Protein AF-A0A3S1ZHW1-F1 (afdb_monomer_lite)

Sequence (187 aa):
AALSPPERARLVRQLRVFWDVHRFRIAPQVASVLDRRHAAGTFDTIAARLVASNDEDGSLAVSFQRRGQTRIETASFDAVINTTGPAHGQALQLNPALSSLAEAGLIRTDQYGLGIETSLDSRAVGRDGRIITTLFVAGPLARGTFGELMGLPEVARHAQTVATEIARLLDTPATISANAARGSVTS

Secondary structure (DSSP, 8-state):
--S-HHHHHHHHHHHHHHHHHHHSPPPHHHHHHHHHHHHTTS-----EEEEEEEEETTEEEEEEEETT--SEEEEEES-----S---GGGHHHH-HHHHHHHHTTS--B-TTSSSB-B-TTSEEE-TTS-EEEEEE--SGGGHHHHS---SHHHHHHHHHHHHHHHHHHHHS---------------

Radius of gyration: 24.28 Å; chains: 1; bounding box: 83×44×64 Å

pLDDT: mean 88.91, std 13.81, range [38.47, 98.06]

Structure (mmCIF, N/CA/C/O backbone):
data_AF-A0A3S1ZHW1-F1
#
_entry.id   AF-A0A3S1ZHW1-F1
#
loop_
_atom_site.group_PDB
_atom_site.id
_atom_site.type_symbol
_atom_site.label_atom_id
_atom_site.label_alt_id
_atom_site.label_comp_id
_atom_site.label_asym_id
_atom_site.label_entity_id
_atom_site.label_seq_id
_atom_site.pdbx_PDB_ins_code
_atom_site.Cartn_x
_atom_site.Cartn_y
_atom_site.Cartn_z
_atom_site.occupancy
_atom_site.B_iso_or_equiv
_atom_site.auth_seq_id
_atom_site.auth_comp_id
_atom_site.auth_asym_id
_atom_site.auth_atom_id
_atom_site.pdbx_PDB_model_num
ATOM 1 N N . ALA A 1 1 ? 10.660 19.999 -12.706 1.00 60.06 1 ALA A N 1
ATOM 2 C CA . ALA A 1 1 ? 9.530 19.527 -11.875 1.00 60.06 1 ALA A CA 1
ATOM 3 C C . ALA A 1 1 ? 9.421 20.409 -10.632 1.00 60.06 1 ALA A C 1
ATOM 5 O O . ALA A 1 1 ? 10.461 20.791 -10.119 1.00 60.06 1 ALA A O 1
ATOM 6 N N . ALA A 1 2 ? 8.209 20.754 -10.183 1.00 80.38 2 ALA A N 1
ATOM 7 C CA . ALA A 1 2 ? 7.962 21.889 -9.279 1.00 80.38 2 ALA A CA 1
ATOM 8 C C . ALA A 1 2 ? 8.406 21.722 -7.805 1.00 80.38 2 ALA A C 1
ATOM 10 O O . ALA A 1 2 ? 8.443 22.713 -7.092 1.00 80.38 2 ALA A O 1
ATOM 11 N N . LEU A 1 3 ? 8.749 20.510 -7.348 1.00 83.75 3 LEU A N 1
ATOM 12 C CA . LEU A 1 3 ? 9.220 20.242 -5.978 1.00 83.75 3 LEU A CA 1
ATOM 13 C C . LEU A 1 3 ? 10.464 19.346 -5.986 1.00 83.75 3 LEU A C 1
ATOM 15 O O . LEU A 1 3 ? 10.530 18.384 -6.771 1.00 83.75 3 LEU A O 1
ATOM 19 N N . SER A 1 4 ? 11.403 19.628 -5.081 1.00 88.88 4 SER A N 1
ATOM 20 C CA . SER A 1 4 ? 12.583 18.794 -4.821 1.00 88.88 4 SER A CA 1
ATOM 21 C C . SER A 1 4 ? 12.200 17.460 -4.147 1.00 88.88 4 SER A C 1
ATOM 23 O O . SER A 1 4 ? 11.122 17.357 -3.550 1.00 88.88 4 SER A O 1
ATOM 25 N N . PRO A 1 5 ? 13.040 16.406 -4.212 1.00 86.81 5 PRO A N 1
ATOM 26 C CA . PRO A 1 5 ? 12.716 15.115 -3.596 1.00 86.81 5 PRO A CA 1
ATOM 27 C C . PRO A 1 5 ? 12.355 15.182 -2.095 1.00 86.81 5 PRO A C 1
ATOM 29 O O . PRO A 1 5 ? 11.351 14.569 -1.718 1.00 86.81 5 PRO A O 1
ATOM 32 N N . PRO A 1 6 ? 13.055 15.962 -1.241 1.00 88.94 6 PRO A N 1
ATOM 33 C CA . PRO A 1 6 ? 12.678 16.116 0.168 1.00 88.94 6 PRO A CA 1
ATOM 34 C C . PRO A 1 6 ? 11.300 16.761 0.367 1.00 88.94 6 PRO A C 1
ATOM 36 O O . PRO A 1 6 ? 10.530 16.345 1.237 1.00 88.94 6 PRO A O 1
ATOM 39 N N . GLU A 1 7 ? 10.955 17.755 -0.453 1.00 90.31 7 GLU A N 1
ATOM 40 C CA . GLU A 1 7 ? 9.650 18.424 -0.397 1.00 90.31 7 GLU A CA 1
ATOM 41 C C . GLU A 1 7 ? 8.525 17.494 -0.848 1.00 90.31 7 GLU A C 1
ATOM 43 O O . GLU A 1 7 ? 7.466 17.462 -0.222 1.00 90.31 7 GLU A O 1
ATOM 48 N N . ARG A 1 8 ? 8.769 16.663 -1.870 1.00 88.88 8 ARG A N 1
ATOM 49 C CA . ARG A 1 8 ? 7.828 15.610 -2.280 1.00 88.88 8 ARG A CA 1
ATOM 50 C C . ARG A 1 8 ? 7.608 14.590 -1.171 1.00 88.88 8 ARG A C 1
ATOM 52 O O . ARG A 1 8 ? 6.463 14.265 -0.875 1.00 88.88 8 ARG A O 1
ATOM 59 N N . ALA A 1 9 ? 8.673 14.137 -0.510 1.00 88.31 9 ALA A N 1
ATOM 60 C CA . ALA A 1 9 ? 8.558 13.205 0.610 1.00 88.31 9 ALA A CA 1
ATOM 61 C C . ALA A 1 9 ? 7.757 13.811 1.774 1.00 88.31 9 ALA A C 1
ATOM 63 O O . ALA A 1 9 ? 6.929 13.136 2.390 1.00 88.31 9 ALA A O 1
ATOM 64 N N . ARG A 1 10 ? 7.959 15.105 2.059 1.00 89.00 10 ARG A N 1
ATOM 65 C CA . ARG A 1 10 ? 7.154 15.843 3.041 1.00 89.00 10 ARG A CA 1
ATOM 66 C C . ARG A 1 10 ? 5.686 15.914 2.621 1.00 89.00 10 ARG A C 1
ATOM 68 O O . ARG A 1 10 ? 4.826 15.638 3.453 1.00 89.00 10 ARG A O 1
ATOM 75 N N . LEU A 1 11 ? 5.410 16.231 1.357 1.00 88.94 11 LEU A N 1
ATOM 76 C CA . LEU A 1 11 ? 4.055 16.283 0.812 1.00 88.94 11 LEU A CA 1
ATOM 77 C C . LEU A 1 11 ? 3.355 14.928 0.936 1.00 88.94 11 LEU A C 1
ATOM 79 O O . LEU A 1 11 ? 2.261 14.870 1.490 1.00 88.94 11 LEU A O 1
ATOM 83 N N . VAL A 1 12 ? 3.993 13.836 0.505 1.00 88.69 12 VAL A N 1
ATOM 84 C CA . VAL A 1 12 ? 3.434 12.478 0.623 1.00 88.69 12 VAL A CA 1
ATOM 85 C C . VAL A 1 12 ? 3.154 12.138 2.084 1.00 88.69 12 VAL A C 1
ATOM 87 O O . VAL A 1 12 ? 2.062 11.686 2.411 1.00 88.69 12 VAL A O 1
ATOM 90 N N . ARG A 1 13 ? 4.095 12.403 2.994 1.00 86.62 13 ARG A N 1
ATOM 91 C CA . ARG A 1 13 ? 3.919 12.090 4.418 1.00 86.62 13 ARG A CA 1
ATOM 92 C C . ARG A 1 13 ? 2.791 12.893 5.076 1.00 86.62 13 ARG A C 1
ATOM 94 O O . ARG A 1 13 ? 2.123 12.369 5.960 1.00 86.62 13 ARG A O 1
ATOM 101 N N . GLN A 1 14 ? 2.609 14.157 4.691 1.00 87.88 14 GLN A N 1
ATOM 102 C CA . GLN A 1 14 ? 1.690 15.078 5.373 1.00 87.88 14 GLN A CA 1
ATOM 103 C C . GLN A 1 14 ? 0.306 15.149 4.722 1.00 87.88 14 GLN A C 1
ATOM 105 O O . GLN A 1 14 ? -0.694 15.205 5.431 1.00 87.88 14 GLN A O 1
ATOM 110 N N . LEU A 1 15 ? 0.234 15.155 3.389 1.00 88.50 15 LEU A N 1
ATOM 111 C CA . LEU A 1 15 ? -0.998 15.446 2.651 1.00 88.50 15 LEU A CA 1
ATOM 112 C C . LEU A 1 15 ? -1.686 14.210 2.075 1.00 88.50 15 LEU A C 1
ATOM 114 O O . LEU A 1 15 ? -2.876 14.279 1.769 1.00 88.50 15 LEU A O 1
ATOM 118 N N . ARG A 1 16 ? -0.990 13.070 1.970 1.00 85.38 16 ARG A N 1
ATOM 119 C CA . ARG A 1 16 ? -1.572 11.845 1.403 1.00 85.38 16 ARG A CA 1
ATOM 120 C C . ARG A 1 16 ? -2.846 11.418 2.122 1.00 85.38 16 ARG A C 1
ATOM 122 O O . ARG A 1 16 ? -3.803 11.057 1.457 1.00 85.38 16 ARG A O 1
ATOM 129 N N . VAL A 1 17 ? -2.884 11.483 3.454 1.00 83.75 17 VAL A N 1
ATOM 130 C CA . VAL A 1 17 ? -4.081 11.075 4.209 1.00 83.75 17 VAL A CA 1
ATOM 131 C C . VAL A 1 17 ? -5.299 11.920 3.835 1.00 83.75 17 VAL A C 1
ATOM 133 O O . VAL A 1 17 ? -6.394 11.390 3.682 1.00 83.75 17 VAL A O 1
ATOM 136 N N . PHE A 1 18 ? -5.109 13.223 3.614 1.00 87.25 18 PHE A N 1
ATOM 137 C CA . PHE A 1 18 ? -6.186 14.105 3.186 1.00 87.25 18 PHE A CA 1
ATOM 138 C C . PHE A 1 18 ? -6.600 13.796 1.748 1.00 87.25 18 PHE A C 1
ATOM 140 O O . PHE A 1 18 ? -7.794 13.712 1.477 1.00 87.25 18 PHE A O 1
ATOM 147 N N . TRP A 1 19 ? -5.643 13.568 0.846 1.00 85.94 19 TRP A N 1
ATOM 148 C CA . TRP A 1 19 ? -5.934 13.143 -0.525 1.00 85.94 19 TRP A CA 1
ATOM 149 C C . TRP A 1 19 ? -6.739 11.838 -0.568 1.00 85.94 19 TRP A C 1
ATOM 151 O O . TRP A 1 19 ? -7.808 11.806 -1.176 1.00 85.94 19 TRP A O 1
ATOM 161 N N . ASP A 1 20 ? -6.273 10.800 0.131 1.00 84.94 20 ASP A N 1
ATOM 162 C CA . ASP A 1 20 ? -6.907 9.479 0.170 1.00 84.94 20 ASP A CA 1
ATOM 163 C C . ASP A 1 20 ? -8.354 9.593 0.708 1.00 84.94 20 ASP A C 1
ATOM 165 O O . ASP A 1 20 ? -9.275 9.033 0.116 1.00 84.94 20 ASP A O 1
ATOM 169 N N . VAL A 1 21 ? -8.600 10.409 1.745 1.00 85.12 21 VAL A N 1
ATOM 170 C CA . VAL A 1 21 ? -9.961 10.672 2.266 1.00 85.12 21 VAL A CA 1
ATOM 171 C C . VAL A 1 21 ? -10.879 11.318 1.222 1.00 85.12 21 VAL A C 1
ATOM 173 O O . VAL A 1 21 ? -12.045 10.940 1.112 1.00 85.12 21 VAL A O 1
ATOM 176 N N . HIS A 1 22 ? -10.384 12.285 0.446 1.00 85.44 22 HIS A N 1
ATOM 177 C CA . HIS A 1 22 ? -11.195 12.944 -0.584 1.00 85.44 22 HIS A CA 1
ATOM 178 C C . HIS A 1 22 ? -11.434 12.040 -1.801 1.00 85.44 22 HIS A C 1
ATOM 180 O O . HIS A 1 22 ? -12.510 12.092 -2.398 1.00 85.44 22 HIS A O 1
ATOM 186 N N . ARG A 1 23 ? -10.450 11.205 -2.155 1.00 84.94 23 ARG A N 1
ATOM 187 C CA . ARG A 1 23 ? -10.493 10.282 -3.299 1.00 84.94 23 ARG A CA 1
ATOM 188 C C . ARG A 1 23 ? -11.410 9.084 -3.043 1.00 84.94 23 ARG A C 1
ATOM 190 O O . ARG A 1 23 ? -12.140 8.691 -3.950 1.00 84.94 23 ARG A O 1
ATOM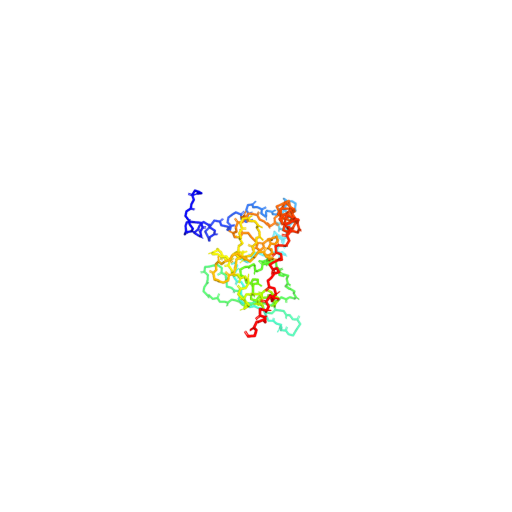 197 N N . PHE A 1 24 ? -11.378 8.516 -1.835 1.00 84.75 24 PHE A N 1
ATOM 198 C CA . PHE A 1 24 ? -12.049 7.257 -1.478 1.00 84.75 24 PHE A CA 1
ATOM 199 C C . PHE A 1 24 ? -13.260 7.471 -0.564 1.00 84.75 24 PHE A C 1
ATOM 201 O O . PHE A 1 24 ? -13.422 6.814 0.465 1.00 84.75 24 PHE A O 1
ATOM 208 N N . ARG A 1 25 ? -14.133 8.408 -0.939 1.00 87.62 25 ARG A N 1
ATOM 209 C CA . ARG A 1 25 ? -15.362 8.681 -0.189 1.00 87.62 25 ARG A CA 1
ATOM 210 C C . ARG A 1 25 ? -16.380 7.559 -0.364 1.00 87.62 25 ARG A C 1
ATOM 212 O O . ARG A 1 25 ? -16.631 7.103 -1.478 1.00 87.62 25 ARG A O 1
ATOM 219 N N . ILE A 1 26 ? -17.025 7.178 0.737 1.00 90.94 26 ILE A N 1
ATOM 220 C CA . ILE A 1 26 ? -18.189 6.293 0.689 1.00 90.94 26 ILE A CA 1
ATOM 221 C C . ILE A 1 26 ? -19.356 6.984 -0.024 1.00 90.94 26 ILE A C 1
ATOM 223 O O . ILE A 1 26 ? -19.515 8.206 0.044 1.00 90.94 26 ILE A O 1
ATOM 227 N N . ALA A 1 27 ? -20.186 6.193 -0.701 1.00 92.56 27 ALA A N 1
ATOM 228 C CA . ALA A 1 27 ? -21.373 6.708 -1.366 1.00 92.56 27 ALA A CA 1
ATOM 229 C C . ALA A 1 27 ? -22.407 7.220 -0.337 1.00 92.56 27 ALA A C 1
ATOM 231 O O . ALA A 1 27 ? -22.528 6.619 0.738 1.00 92.56 27 ALA A O 1
ATOM 232 N N . PRO A 1 28 ? -23.189 8.276 -0.644 1.00 94.56 28 PRO A N 1
ATOM 233 C CA . PRO A 1 28 ? -24.136 8.872 0.305 1.00 94.56 28 PRO A CA 1
ATOM 234 C C . PRO A 1 28 ? -25.112 7.867 0.924 1.00 94.56 28 PRO A C 1
ATOM 236 O O . PRO A 1 28 ? -25.341 7.890 2.129 1.00 94.56 28 PRO A O 1
ATOM 239 N N . GLN A 1 29 ? -25.621 6.921 0.131 1.00 96.31 29 GLN A N 1
ATOM 240 C CA . GLN A 1 29 ? -26.532 5.886 0.617 1.00 96.31 29 GLN A CA 1
ATOM 241 C C . GLN A 1 29 ? -25.894 4.963 1.667 1.00 96.31 29 GLN A C 1
ATOM 243 O O . GLN A 1 29 ? -26.586 4.513 2.578 1.00 96.31 29 GLN A O 1
ATOM 248 N N . VAL A 1 30 ? -24.583 4.708 1.573 1.00 95.50 30 VAL A N 1
ATOM 249 C CA . VAL A 1 30 ? -23.839 3.911 2.561 1.00 95.50 30 VAL A CA 1
ATOM 250 C C . VAL A 1 30 ? -23.641 4.721 3.838 1.00 95.50 30 VAL A C 1
ATOM 252 O O . VAL A 1 30 ? -23.882 4.200 4.925 1.00 95.50 30 VAL A O 1
ATOM 255 N N . ALA A 1 31 ? -23.285 6.004 3.715 1.00 95.19 31 ALA A N 1
ATOM 256 C CA . ALA A 1 31 ? -23.163 6.905 4.861 1.00 95.19 31 ALA A CA 1
ATOM 257 C C . ALA A 1 31 ? -24.468 6.952 5.673 1.00 95.19 31 ALA A C 1
ATOM 259 O O . ALA A 1 31 ? -24.457 6.699 6.874 1.00 95.19 31 ALA A O 1
ATOM 260 N N . SER A 1 32 ? -25.614 7.113 5.000 1.00 96.75 32 SER A N 1
ATOM 261 C CA . SER A 1 32 ? -26.920 7.130 5.667 1.00 96.75 32 SER A CA 1
ATOM 262 C C . SER A 1 32 ? -27.267 5.824 6.394 1.00 96.75 32 SER A C 1
ATOM 264 O O . SER A 1 32 ? -28.031 5.849 7.358 1.00 96.75 32 SER A O 1
ATOM 266 N N . VAL A 1 33 ? -26.760 4.669 5.944 1.00 97.31 33 VAL A N 1
ATOM 267 C CA . VAL A 1 33 ? -26.932 3.395 6.666 1.00 97.31 33 VAL A CA 1
ATOM 268 C C . VAL A 1 33 ? -26.136 3.412 7.970 1.00 97.31 33 VAL A C 1
ATOM 270 O O . VAL A 1 33 ? -26.685 3.042 9.008 1.00 97.31 33 VAL A O 1
ATOM 273 N N . LEU A 1 34 ? -24.878 3.862 7.931 1.00 96.19 34 LEU A N 1
ATOM 274 C CA . LEU A 1 34 ? -24.021 3.954 9.117 1.00 96.19 34 LEU A CA 1
ATOM 275 C C . LEU A 1 34 ? -24.604 4.924 10.151 1.00 96.19 34 LEU A C 1
ATOM 277 O O . LEU A 1 34 ? -24.703 4.559 11.322 1.00 96.19 34 LEU A O 1
ATOM 281 N N . ASP A 1 35 ? -25.096 6.085 9.712 1.00 96.56 35 ASP A N 1
ATOM 282 C CA . ASP A 1 35 ? -25.730 7.078 10.588 1.00 96.56 35 ASP A CA 1
ATOM 283 C C . ASP A 1 35 ? -26.939 6.489 11.334 1.00 96.56 35 ASP A C 1
ATOM 285 O O . ASP A 1 35 ? -27.068 6.643 12.551 1.00 96.56 35 ASP A O 1
ATOM 289 N N . ARG A 1 36 ? -27.806 5.740 10.633 1.00 97.75 36 ARG A N 1
ATOM 290 C CA . ARG A 1 36 ? -28.953 5.060 11.263 1.00 97.75 36 ARG A CA 1
ATOM 291 C C . ARG A 1 36 ? -28.518 4.003 12.276 1.00 97.75 36 ARG A C 1
ATOM 293 O O . ARG A 1 36 ? -29.139 3.881 13.329 1.00 97.75 36 ARG A O 1
ATOM 300 N N . ARG A 1 37 ? -27.475 3.225 11.971 1.00 97.81 37 ARG A N 1
ATOM 301 C CA . ARG A 1 37 ? -26.965 2.178 12.875 1.00 97.81 37 ARG A CA 1
ATOM 302 C C . ARG A 1 37 ? -26.312 2.772 14.120 1.00 97.81 37 ARG A C 1
ATOM 304 O O . ARG A 1 37 ? -26.504 2.217 15.202 1.00 97.81 37 ARG A O 1
ATOM 311 N N . HIS A 1 38 ? -25.626 3.904 13.970 1.00 97.31 38 HIS A N 1
ATOM 312 C CA . HIS A 1 38 ? -25.072 4.676 15.079 1.00 97.31 38 HIS A CA 1
ATOM 313 C C . HIS A 1 38 ? -26.185 5.227 15.980 1.00 97.31 38 HIS A C 1
ATOM 315 O O . HIS A 1 38 ? -26.163 5.006 17.187 1.00 97.31 38 HIS A O 1
ATOM 321 N N . ALA A 1 39 ? -27.216 5.855 15.401 1.00 97.19 39 ALA A N 1
ATOM 322 C CA . ALA A 1 39 ? -28.374 6.348 16.155 1.00 97.19 39 ALA A CA 1
ATOM 323 C C . ALA A 1 39 ? -29.131 5.228 16.898 1.00 97.19 39 ALA A C 1
ATOM 325 O O . ALA A 1 39 ? -29.661 5.455 17.981 1.00 97.19 39 ALA A O 1
ATOM 326 N N . ALA A 1 40 ? -29.152 4.014 16.339 1.00 97.88 40 ALA A N 1
ATOM 327 C CA . ALA A 1 40 ? -29.741 2.834 16.969 1.00 97.88 40 ALA A CA 1
ATOM 328 C C . ALA A 1 40 ? -28.831 2.149 18.014 1.00 97.88 40 ALA A C 1
ATOM 330 O O . ALA A 1 40 ? -29.231 1.130 18.571 1.00 97.88 40 ALA A O 1
ATOM 331 N N . GLY A 1 41 ? -27.609 2.642 18.255 1.00 97.38 41 GLY A N 1
ATOM 332 C CA . GLY A 1 41 ? -26.662 2.045 19.211 1.00 97.38 41 GLY A CA 1
ATOM 333 C C . GLY A 1 41 ? -26.063 0.706 18.764 1.00 97.38 41 GLY A C 1
ATOM 334 O O . GLY A 1 41 ? -25.582 -0.068 19.582 1.00 97.38 41 GLY A O 1
ATOM 335 N N . THR A 1 42 ? -26.104 0.411 17.463 1.00 97.25 42 THR A N 1
ATOM 336 C CA . THR A 1 42 ? -25.668 -0.878 16.883 1.00 97.25 42 THR A CA 1
ATOM 337 C C . THR A 1 42 ? -24.410 -0.764 16.017 1.00 97.25 42 THR A C 1
ATOM 339 O O . THR A 1 42 ? -24.038 -1.713 15.324 1.00 97.25 42 THR A O 1
ATOM 342 N N . PHE A 1 43 ? -23.786 0.415 16.009 1.00 96.25 43 PHE A N 1
ATOM 343 C CA . PHE A 1 43 ? -22.525 0.712 15.341 1.00 96.25 43 PHE A CA 1
ATOM 344 C C . PHE A 1 43 ? -21.794 1.804 16.123 1.00 96.25 43 PHE A C 1
ATOM 346 O O . PHE A 1 43 ? -22.399 2.821 16.457 1.00 96.25 43 PHE A O 1
ATOM 353 N N . ASP A 1 44 ? -20.503 1.601 16.370 1.00 94.38 44 ASP A N 1
ATOM 354 C CA . ASP A 1 44 ? -19.621 2.572 17.015 1.00 94.38 44 ASP A CA 1
ATOM 355 C C . ASP A 1 44 ? -18.343 2.745 16.179 1.00 94.38 44 ASP A C 1
ATOM 357 O O . ASP A 1 44 ? -17.908 1.828 15.477 1.00 94.38 44 ASP A O 1
ATOM 361 N N . THR A 1 45 ? -17.748 3.936 16.233 1.00 93.56 45 THR A N 1
ATOM 362 C CA . THR A 1 45 ? -16.507 4.273 15.530 1.00 93.56 45 THR A CA 1
ATOM 363 C C . THR A 1 45 ? -15.395 4.560 16.528 1.00 93.56 45 THR A C 1
ATOM 365 O O . THR A 1 45 ? -15.391 5.570 17.230 1.00 93.56 45 THR A O 1
ATOM 368 N N . ILE A 1 46 ? -14.371 3.709 16.519 1.00 93.50 46 ILE A N 1
ATOM 369 C CA . ILE A 1 46 ? -13.201 3.857 17.382 1.00 93.50 46 ILE A CA 1
ATOM 370 C C . ILE A 1 46 ? -12.034 4.422 16.571 1.00 93.50 46 ILE A C 1
ATOM 372 O O . ILE A 1 46 ? -11.421 3.740 15.752 1.00 93.50 46 ILE A O 1
ATOM 376 N N . ALA A 1 47 ? -11.680 5.683 16.826 1.00 94.69 47 ALA A N 1
ATOM 377 C CA . ALA A 1 47 ? -10.465 6.277 16.278 1.00 94.69 47 ALA A CA 1
ATOM 378 C C . ALA A 1 47 ? -9.229 5.762 17.039 1.00 94.69 47 ALA A C 1
ATOM 380 O O . ALA A 1 47 ? -8.831 6.335 18.058 1.00 94.69 47 ALA A O 1
ATOM 381 N N . ALA A 1 48 ? -8.611 4.694 16.537 1.00 94.88 48 ALA A N 1
ATOM 382 C CA . ALA A 1 48 ? -7.460 4.055 17.170 1.00 94.88 48 ALA A CA 1
ATOM 383 C C . ALA A 1 48 ? -6.422 3.535 16.166 1.00 94.88 48 ALA A C 1
ATOM 385 O O . ALA A 1 48 ? -6.689 3.378 14.975 1.00 94.88 48 ALA A O 1
ATOM 386 N N . ARG A 1 49 ? -5.220 3.262 16.675 1.00 93.75 49 ARG A N 1
ATOM 387 C CA . ARG A 1 49 ? -4.183 2.478 16.003 1.00 93.75 49 ARG A CA 1
ATOM 388 C C . ARG A 1 49 ? -4.291 1.027 16.466 1.00 93.75 49 ARG A C 1
ATOM 390 O O . ARG A 1 49 ? -4.213 0.775 17.665 1.00 93.75 49 ARG A O 1
ATOM 397 N N . LEU A 1 50 ? -4.403 0.091 15.526 1.00 93.38 50 LEU A N 1
ATOM 398 C CA . LEU A 1 50 ? -4.308 -1.339 15.819 1.00 93.38 50 LEU A CA 1
ATOM 399 C C . LEU A 1 50 ? -2.875 -1.695 16.251 1.00 93.38 50 LEU A C 1
ATOM 401 O O . LEU A 1 50 ? -1.909 -1.243 15.629 1.00 93.38 50 LEU A O 1
ATOM 405 N N . VAL A 1 51 ? -2.747 -2.482 17.319 1.00 94.75 51 VAL A N 1
ATOM 406 C CA . VAL A 1 51 ? -1.464 -2.941 17.873 1.00 94.75 51 VAL A CA 1
ATOM 407 C C . VAL A 1 51 ? -1.266 -4.430 17.612 1.00 94.75 51 VAL A C 1
ATOM 409 O O . VAL A 1 51 ? -0.218 -4.812 17.101 1.00 94.75 51 VAL A O 1
ATOM 412 N N . ALA A 1 52 ? -2.262 -5.253 17.943 1.00 93.50 52 ALA A N 1
ATOM 413 C CA . ALA A 1 52 ? -2.204 -6.701 17.780 1.00 93.50 52 ALA A CA 1
ATOM 414 C C . ALA A 1 52 ? -3.612 -7.300 17.678 1.00 93.50 52 ALA A C 1
ATOM 416 O O . ALA A 1 52 ? -4.589 -6.687 18.114 1.00 93.50 52 ALA A O 1
ATOM 417 N N . SER A 1 53 ? -3.691 -8.508 17.130 1.00 93.19 53 SER A N 1
ATOM 418 C CA . SER A 1 53 ? -4.869 -9.370 17.183 1.00 93.19 53 SER A CA 1
ATOM 419 C C . SER A 1 53 ? -4.413 -10.792 17.480 1.00 93.19 53 SER A C 1
ATOM 421 O O . SER A 1 53 ? -3.544 -11.293 16.764 1.00 93.19 53 SER A O 1
ATOM 423 N N . ASN A 1 54 ? -4.992 -11.420 18.496 1.00 93.88 54 ASN A N 1
ATOM 424 C CA . ASN A 1 54 ? -4.699 -12.797 18.879 1.00 93.88 54 ASN A CA 1
ATOM 425 C C . ASN A 1 54 ? -5.987 -13.621 18.866 1.00 93.88 54 ASN A C 1
ATOM 427 O O . ASN A 1 54 ? -7.062 -13.097 19.161 1.00 93.88 54 ASN A O 1
ATOM 431 N N . ASP A 1 55 ? -5.855 -14.895 18.517 1.00 93.56 55 ASP A N 1
ATOM 432 C CA . ASP A 1 55 ? -6.922 -15.876 18.684 1.00 93.56 55 ASP A CA 1
ATOM 433 C C . ASP A 1 55 ? -7.034 -16.242 20.170 1.00 93.56 55 ASP A C 1
ATOM 435 O O . ASP A 1 55 ? -6.021 -16.516 20.821 1.00 93.56 55 ASP A O 1
ATOM 439 N N . GLU A 1 56 ? -8.250 -16.197 20.703 1.00 91.81 56 GLU A N 1
ATOM 440 C CA . GLU A 1 56 ? -8.585 -16.593 22.068 1.00 91.81 56 GLU A CA 1
ATOM 441 C C . GLU A 1 56 ? -9.841 -17.463 22.027 1.00 91.81 56 GLU A C 1
ATOM 443 O O . GLU A 1 56 ? -10.946 -16.930 21.936 1.00 91.81 56 GLU A O 1
ATOM 448 N N . ASP A 1 57 ? -9.651 -18.787 22.085 1.00 85.94 57 ASP A N 1
ATOM 449 C CA . ASP A 1 57 ? -10.664 -19.850 22.190 1.00 85.94 57 ASP A CA 1
ATOM 450 C C . ASP A 1 57 ? -12.109 -19.412 21.875 1.00 85.94 57 ASP A C 1
ATOM 452 O O . ASP A 1 57 ? -12.958 -19.263 22.757 1.00 85.94 57 ASP A O 1
ATOM 456 N N . GLY A 1 58 ? -12.396 -19.223 20.582 1.00 87.38 58 GLY A N 1
ATOM 457 C CA . GLY A 1 58 ? -13.734 -18.880 20.084 1.00 87.38 58 GLY A CA 1
ATOM 458 C C . GLY A 1 58 ? -14.012 -17.381 19.925 1.00 87.38 58 GLY A C 1
ATOM 459 O O . GLY A 1 58 ? -15.132 -17.014 19.578 1.00 87.38 58 GLY A O 1
ATOM 460 N N . SER A 1 59 ? -13.014 -16.523 20.135 1.00 94.31 59 SER A N 1
ATOM 461 C CA . SER A 1 59 ? -13.075 -15.077 19.911 1.00 94.31 59 SER A CA 1
ATOM 462 C C . SER A 1 59 ? -11.718 -14.509 19.472 1.00 94.31 59 SER A C 1
ATOM 464 O O . SER A 1 59 ? -10.695 -15.188 19.484 1.00 94.31 59 SER A O 1
ATOM 466 N N . LEU A 1 60 ? -11.698 -13.240 19.069 1.00 96.12 60 LEU A N 1
ATOM 467 C CA . LEU A 1 60 ? -10.487 -12.514 18.694 1.00 96.12 60 LEU A CA 1
ATOM 468 C C . LEU A 1 60 ? -10.232 -11.381 19.685 1.00 96.12 60 LEU A C 1
ATOM 470 O O . LEU A 1 60 ? -10.989 -10.408 19.736 1.00 96.12 60 LEU A O 1
ATOM 474 N N . ALA A 1 61 ? -9.127 -11.462 20.422 1.00 96.69 61 ALA A N 1
ATOM 475 C CA . ALA A 1 61 ? -8.652 -10.366 21.254 1.00 96.69 61 ALA A CA 1
ATOM 476 C C . ALA A 1 61 ? -7.890 -9.351 20.402 1.00 96.69 61 ALA A C 1
ATOM 478 O O . ALA A 1 61 ? -6.826 -9.636 19.847 1.00 96.69 61 ALA A O 1
ATOM 479 N N . VAL A 1 62 ? -8.427 -8.137 20.308 1.00 96.56 62 VAL A N 1
ATOM 480 C CA . VAL A 1 62 ? -7.873 -7.053 19.496 1.00 96.56 62 VAL A CA 1
ATOM 481 C C . VAL A 1 62 ? -7.372 -5.943 20.406 1.00 96.56 62 VAL A C 1
ATOM 483 O O . VAL A 1 62 ? -8.148 -5.301 21.117 1.00 96.56 62 VAL A O 1
ATOM 486 N N . SER A 1 63 ? -6.067 -5.687 20.350 1.00 96.88 63 SER A N 1
ATOM 487 C CA . SER A 1 63 ? -5.419 -4.601 21.079 1.00 96.88 63 SER A CA 1
ATOM 488 C C . SER A 1 63 ? -5.273 -3.365 20.200 1.00 96.88 63 SER A C 1
ATOM 490 O O . SER A 1 63 ? -4.717 -3.427 19.099 1.00 96.88 63 SER A O 1
ATOM 492 N N . PHE A 1 64 ? -5.716 -2.216 20.698 1.00 96.75 64 PHE A N 1
ATOM 493 C CA . PHE A 1 64 ? -5.630 -0.940 19.997 1.00 96.75 64 PHE A CA 1
ATOM 494 C C . PHE A 1 64 ? -5.341 0.221 20.953 1.00 96.75 64 PHE A C 1
ATOM 496 O O . PHE A 1 64 ? -5.651 0.192 22.141 1.00 96.75 64 PHE A O 1
ATOM 503 N N . GLN A 1 65 ? -4.734 1.277 20.420 1.00 97.69 65 GLN A N 1
ATOM 504 C CA . GLN A 1 65 ? -4.447 2.514 21.143 1.00 97.69 65 GLN A CA 1
ATOM 505 C C . GLN A 1 65 ? -5.305 3.639 20.571 1.00 97.69 65 GLN A C 1
ATOM 507 O O . GLN A 1 65 ? -5.161 4.003 19.399 1.00 97.69 65 GLN A O 1
ATOM 512 N N . ARG A 1 66 ? -6.202 4.200 21.385 1.00 96.31 66 ARG A N 1
ATOM 513 C CA . ARG A 1 66 ? -7.051 5.324 20.969 1.00 96.31 66 ARG A CA 1
ATOM 514 C C . ARG A 1 66 ? -6.215 6.562 20.659 1.00 96.31 66 ARG A C 1
ATOM 516 O O . ARG A 1 66 ? -5.181 6.819 21.274 1.00 96.31 66 ARG A O 1
ATOM 523 N N . ARG A 1 67 ? -6.676 7.361 19.699 1.00 94.88 67 ARG A N 1
ATOM 524 C CA . ARG A 1 67 ? -6.013 8.614 19.322 1.00 94.88 67 ARG A CA 1
ATOM 525 C C . ARG A 1 67 ? -5.870 9.530 20.543 1.00 94.88 67 ARG A C 1
ATOM 527 O O . ARG A 1 67 ? -6.848 9.804 21.228 1.00 94.88 67 ARG A O 1
ATOM 534 N N . GLY A 1 68 ? -4.656 10.030 20.774 1.00 95.06 68 GLY A N 1
ATOM 535 C CA . GLY A 1 68 ? -4.348 10.924 21.897 1.00 95.06 68 GLY A CA 1
ATOM 536 C C . GLY A 1 68 ? -4.169 10.218 23.244 1.00 95.06 68 GLY A C 1
ATOM 537 O O . GLY A 1 68 ? -3.880 10.887 24.228 1.00 95.06 68 GLY A O 1
ATOM 538 N N . GLN A 1 69 ? -4.304 8.891 23.290 1.00 94.69 69 GLN A N 1
ATOM 539 C CA . GLN A 1 69 ? -4.077 8.087 24.486 1.00 94.69 69 GLN A CA 1
ATOM 540 C C . GLN A 1 69 ? -2.754 7.328 24.377 1.00 94.69 69 GLN A C 1
ATOM 542 O O . GLN A 1 69 ? -2.333 6.928 23.293 1.00 94.69 69 GLN A O 1
ATOM 547 N N . THR A 1 70 ? -2.098 7.111 25.515 1.00 93.69 70 THR A N 1
ATOM 548 C CA . THR A 1 70 ? -0.883 6.284 25.611 1.00 93.69 70 THR A CA 1
ATOM 549 C C . THR A 1 70 ? -1.2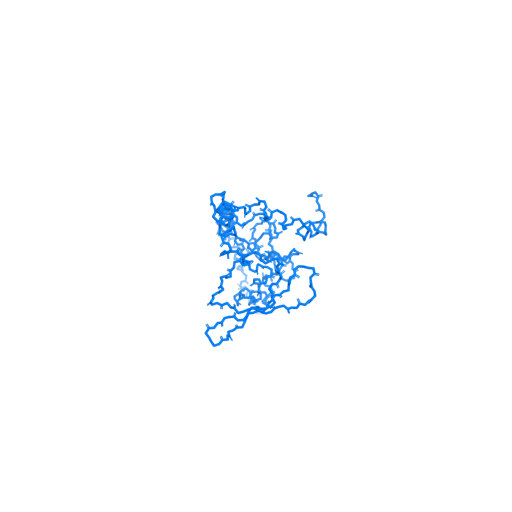08 4.834 25.950 1.00 93.69 70 THR A C 1
ATOM 551 O O . THR A 1 70 ? -0.491 3.926 25.532 1.00 93.69 70 THR A O 1
ATOM 554 N N . ARG A 1 71 ? -2.307 4.602 26.671 1.00 96.50 71 ARG A N 1
ATOM 555 C CA . ARG A 1 71 ? -2.751 3.272 27.086 1.00 96.50 71 ARG A CA 1
ATOM 556 C C . ARG A 1 71 ? -3.224 2.440 25.891 1.00 96.50 71 ARG A C 1
ATOM 558 O O . ARG A 1 71 ? -3.921 2.940 25.012 1.00 96.50 71 ARG A O 1
ATOM 565 N N . ILE A 1 72 ? -2.860 1.159 25.905 1.00 97.56 72 ILE A N 1
ATOM 566 C CA . ILE A 1 72 ? -3.403 0.140 25.005 1.00 97.56 72 ILE A CA 1
ATOM 567 C C . ILE A 1 72 ? -4.631 -0.482 25.678 1.00 97.56 72 ILE A C 1
ATOM 569 O O . ILE A 1 72 ? -4.585 -0.859 26.852 1.00 97.56 72 ILE A O 1
ATOM 573 N N . GLU A 1 73 ? -5.725 -0.551 24.932 1.00 96.62 73 GLU A N 1
ATOM 574 C CA . GLU A 1 73 ? -6.962 -1.238 25.293 1.00 96.62 73 GLU A CA 1
ATOM 575 C C . GLU A 1 73 ? -7.030 -2.557 24.520 1.00 96.62 73 GLU A C 1
ATOM 577 O O . GLU A 1 73 ? -6.591 -2.616 23.371 1.00 96.62 73 GLU A O 1
ATOM 582 N N . THR A 1 74 ? -7.589 -3.599 25.133 1.00 96.50 74 THR A N 1
ATOM 583 C CA . THR A 1 74 ? -7.897 -4.867 24.462 1.00 96.50 74 THR A CA 1
ATOM 584 C C . THR A 1 74 ? -9.388 -5.128 24.595 1.00 96.50 74 THR A C 1
ATOM 586 O O . THR A 1 74 ? -9.934 -5.003 25.691 1.00 96.50 74 THR A O 1
ATOM 589 N N . ALA A 1 75 ? -10.034 -5.477 23.487 1.00 95.19 75 ALA A N 1
ATOM 590 C CA . ALA A 1 75 ? -11.430 -5.896 23.457 1.00 95.19 75 ALA A CA 1
ATOM 591 C C . ALA A 1 75 ? -11.566 -7.203 22.664 1.00 95.19 75 ALA A C 1
ATOM 593 O O . ALA A 1 75 ? -10.785 -7.444 21.743 1.00 95.19 75 ALA A O 1
ATOM 594 N N . SER A 1 76 ? -12.539 -8.032 23.042 1.00 96.06 76 SER A N 1
ATOM 595 C CA . SER A 1 76 ? -12.854 -9.290 22.357 1.00 96.06 76 SER A CA 1
ATOM 596 C C . SER A 1 76 ? -13.927 -9.063 21.287 1.00 96.06 76 SER A C 1
ATOM 598 O O . SER A 1 76 ? -14.848 -8.265 21.484 1.00 96.06 76 SER A O 1
ATOM 600 N N . PHE A 1 77 ? -13.780 -9.739 20.149 1.00 95.44 77 PHE A N 1
ATOM 601 C CA . PHE A 1 77 ? -14.678 -9.671 19.000 1.00 95.44 77 PHE A CA 1
ATOM 602 C C . PHE A 1 77 ? -14.939 -11.069 18.441 1.00 95.44 77 PHE A C 1
ATOM 604 O O . PHE A 1 77 ? -14.011 -11.861 18.308 1.00 95.44 77 PHE A O 1
ATOM 611 N N . ASP A 1 78 ? -16.170 -11.342 18.010 1.00 95.75 78 ASP A N 1
ATOM 612 C CA . ASP A 1 78 ? -16.505 -12.613 17.349 1.00 95.75 78 ASP A CA 1
ATOM 613 C C . ASP A 1 78 ? -15.894 -12.718 15.939 1.00 95.75 78 ASP A C 1
ATOM 615 O O . ASP A 1 78 ? -15.643 -13.807 15.430 1.00 95.75 78 ASP A O 1
ATOM 619 N N . ALA A 1 79 ? -15.664 -11.577 15.278 1.00 93.50 79 ALA A N 1
ATOM 620 C CA . ALA A 1 79 ? -15.088 -11.514 13.939 1.00 93.50 79 ALA A CA 1
ATOM 621 C C . ALA A 1 79 ? -14.336 -10.198 13.698 1.00 93.50 79 ALA A C 1
ATOM 623 O O . ALA A 1 79 ? -14.730 -9.134 14.179 1.00 93.50 79 ALA A O 1
ATOM 624 N N . VAL A 1 80 ? -13.286 -10.262 12.873 1.00 93.06 80 VAL A N 1
ATOM 625 C CA . VAL A 1 80 ? -12.512 -9.098 12.421 1.00 93.06 80 VAL A CA 1
ATOM 626 C C . VAL A 1 80 ? -12.406 -9.115 10.900 1.00 93.06 80 VAL A C 1
ATOM 628 O O . VAL A 1 80 ? -12.002 -10.108 10.301 1.00 93.06 80 VAL A O 1
ATOM 631 N N . ILE A 1 81 ? -12.728 -7.986 10.269 1.00 92.69 81 ILE A N 1
ATOM 632 C CA . ILE A 1 81 ? -12.583 -7.792 8.823 1.00 92.69 81 ILE A CA 1
ATOM 633 C C . ILE A 1 81 ? -11.438 -6.805 8.594 1.00 92.69 81 ILE A C 1
ATOM 635 O O . ILE A 1 81 ? -11.527 -5.639 8.976 1.00 92.69 81 ILE A O 1
ATOM 639 N N . ASN A 1 82 ? -10.348 -7.257 7.968 1.00 88.38 82 ASN A N 1
ATOM 640 C CA . ASN A 1 82 ? -9.209 -6.389 7.682 1.00 88.38 82 ASN A CA 1
ATOM 641 C C . ASN A 1 82 ? -9.477 -5.510 6.451 1.00 88.38 82 ASN A C 1
ATOM 643 O O . ASN A 1 82 ? -9.438 -5.976 5.314 1.00 88.38 82 ASN A O 1
ATOM 647 N N . THR A 1 83 ? -9.679 -4.215 6.691 1.00 89.38 83 THR A N 1
ATOM 648 C CA . THR A 1 83 ? -9.857 -3.192 5.650 1.00 89.38 83 THR A CA 1
ATOM 649 C C . THR A 1 83 ? -8.762 -2.117 5.690 1.00 89.38 83 THR A C 1
ATOM 651 O O . THR A 1 83 ? -8.995 -0.979 5.290 1.00 89.38 83 THR A O 1
ATOM 654 N N . THR A 1 84 ? -7.559 -2.444 6.185 1.00 83.31 84 THR A N 1
ATOM 655 C CA . THR A 1 84 ? -6.433 -1.485 6.317 1.00 83.31 84 THR A CA 1
ATOM 656 C C . THR A 1 84 ? -5.710 -1.179 4.999 1.00 83.31 84 THR A C 1
ATOM 658 O O . THR A 1 84 ? -4.805 -0.344 4.957 1.00 83.31 84 THR A O 1
ATOM 661 N N . GLY A 1 85 ? -6.158 -1.796 3.904 1.00 78.12 85 GLY A N 1
ATOM 662 C CA . GLY A 1 85 ? -5.609 -1.617 2.569 1.00 78.12 85 GLY A CA 1
ATOM 663 C C . GLY A 1 85 ? -4.340 -2.441 2.320 1.00 78.12 85 GLY A C 1
ATOM 664 O O . GLY A 1 85 ? -3.815 -3.106 3.213 1.00 78.12 85 GLY A O 1
ATOM 665 N N . PRO A 1 86 ? -3.839 -2.430 1.079 1.00 71.94 86 PRO A N 1
ATOM 666 C CA . PRO A 1 86 ? -2.602 -3.110 0.723 1.00 71.94 86 PRO A CA 1
ATOM 667 C C . PRO A 1 86 ? -1.406 -2.452 1.426 1.00 71.94 86 PRO A C 1
ATOM 669 O O . PRO A 1 86 ? -1.164 -1.250 1.292 1.00 71.94 86 PRO A O 1
ATOM 672 N N . ALA A 1 87 ? -0.630 -3.248 2.162 1.00 80.94 87 ALA A N 1
ATOM 673 C CA . ALA A 1 87 ? 0.565 -2.813 2.883 1.00 80.94 87 ALA A CA 1
ATOM 674 C C . ALA A 1 87 ? 1.742 -2.526 1.925 1.00 80.94 87 ALA A C 1
ATOM 676 O O . ALA A 1 87 ? 2.800 -3.137 2.026 1.00 80.94 87 ALA A O 1
ATOM 677 N N . HIS A 1 88 ? 1.570 -1.603 0.970 1.00 81.19 88 HIS A N 1
ATOM 678 C CA . HIS A 1 88 ? 2.512 -1.369 -0.133 1.00 81.19 88 HIS A CA 1
ATOM 679 C C . HIS A 1 88 ? 3.942 -1.059 0.323 1.00 81.19 88 HIS A C 1
ATOM 681 O O . HIS A 1 88 ? 4.888 -1.595 -0.242 1.00 81.19 88 HIS A O 1
ATOM 687 N N . GLY A 1 89 ? 4.104 -0.252 1.377 1.00 79.06 89 GLY A N 1
ATOM 688 C CA . GLY A 1 89 ? 5.422 0.050 1.945 1.00 79.06 89 GLY A CA 1
ATOM 689 C C . GLY A 1 89 ? 6.105 -1.152 2.608 1.00 79.06 89 GLY A C 1
ATOM 690 O O . GLY A 1 89 ? 7.301 -1.100 2.871 1.00 79.06 89 GLY A O 1
ATOM 691 N N . GLN A 1 90 ? 5.353 -2.227 2.863 1.00 85.56 90 GLN A N 1
ATOM 692 C CA . GLN A 1 90 ? 5.845 -3.500 3.390 1.00 85.56 90 GLN A CA 1
ATOM 693 C C . GLN A 1 90 ? 5.782 -4.633 2.349 1.00 85.56 90 GLN A C 1
ATOM 695 O O . GLN A 1 90 ? 6.007 -5.797 2.675 1.00 85.56 90 GLN A O 1
ATOM 700 N N . ALA A 1 91 ? 5.439 -4.327 1.091 1.00 87.25 91 ALA A N 1
ATOM 701 C CA . ALA A 1 91 ? 5.177 -5.351 0.082 1.00 87.25 91 ALA A CA 1
ATOM 702 C C . ALA A 1 91 ? 6.402 -6.237 -0.175 1.00 87.25 91 ALA A C 1
ATOM 704 O O . ALA A 1 91 ? 6.253 -7.441 -0.368 1.00 87.25 91 ALA A O 1
ATOM 705 N N . LEU A 1 92 ? 7.605 -5.656 -0.128 1.00 88.88 92 LEU A N 1
ATOM 706 C CA . LEU A 1 92 ? 8.859 -6.388 -0.316 1.00 88.88 92 LEU A CA 1
ATOM 707 C C . LEU A 1 92 ? 9.151 -7.344 0.847 1.00 88.88 92 LEU A C 1
ATOM 709 O O . LEU A 1 92 ? 9.787 -8.362 0.626 1.00 88.88 92 LEU A O 1
ATOM 713 N N . GLN A 1 93 ? 8.694 -7.043 2.064 1.00 89.56 93 GLN A N 1
ATOM 714 C CA . GLN A 1 93 ? 8.886 -7.896 3.241 1.00 89.56 93 GLN A CA 1
ATOM 715 C C . GLN A 1 93 ? 7.818 -8.990 3.342 1.00 89.56 93 GLN A C 1
ATOM 717 O O . GLN A 1 93 ? 8.106 -10.093 3.791 1.00 89.56 93 GLN A O 1
ATOM 722 N N . LEU A 1 94 ? 6.580 -8.681 2.951 1.00 88.38 94 LEU A N 1
ATOM 723 C CA . LEU A 1 94 ? 5.431 -9.572 3.140 1.00 88.38 94 LEU A CA 1
ATOM 724 C C . LEU A 1 94 ? 5.224 -10.556 1.982 1.00 88.38 94 LEU A C 1
ATOM 726 O O . LEU A 1 94 ? 4.556 -11.571 2.161 1.00 88.38 94 LEU A O 1
ATOM 730 N N . ASN A 1 95 ? 5.760 -10.268 0.793 1.00 92.00 95 ASN A N 1
ATOM 731 C CA . ASN A 1 95 ? 5.655 -11.148 -0.367 1.00 92.00 95 ASN A CA 1
ATOM 732 C C . ASN A 1 95 ? 6.998 -11.863 -0.623 1.00 92.00 95 ASN A C 1
ATOM 734 O O . ASN A 1 95 ? 7.958 -11.193 -1.007 1.00 92.00 95 ASN A O 1
ATOM 738 N N . PRO A 1 96 ? 7.076 -13.203 -0.494 1.00 94.12 96 PRO A N 1
ATOM 739 C CA . PRO A 1 96 ? 8.329 -13.946 -0.662 1.00 94.12 96 PRO A CA 1
ATOM 740 C C . PRO A 1 96 ? 9.011 -13.754 -2.024 1.00 94.12 96 PRO A C 1
ATOM 742 O O . PRO A 1 96 ? 10.236 -13.689 -2.095 1.00 94.12 96 PRO A O 1
ATOM 745 N N . ALA A 1 97 ? 8.243 -13.611 -3.110 1.00 94.50 97 ALA A N 1
ATOM 746 C CA . ALA A 1 97 ? 8.812 -13.383 -4.438 1.00 94.50 97 ALA A CA 1
ATOM 747 C C . ALA A 1 97 ? 9.435 -11.982 -4.554 1.00 94.50 97 ALA A C 1
ATOM 749 O O . ALA A 1 97 ? 10.533 -11.835 -5.088 1.00 94.50 97 ALA A O 1
ATOM 750 N N . LEU A 1 98 ? 8.775 -10.953 -4.008 1.00 95.06 98 LEU A N 1
ATOM 751 C CA . LEU A 1 98 ? 9.342 -9.600 -3.965 1.00 95.06 98 LEU A CA 1
ATOM 752 C C . LEU A 1 98 ? 10.551 -9.523 -3.026 1.00 95.06 98 LEU A C 1
ATOM 754 O O . LEU A 1 98 ? 11.533 -8.864 -3.357 1.00 95.06 98 LEU A O 1
ATOM 758 N N . SER A 1 99 ? 10.505 -10.228 -1.895 1.00 95.75 99 SER A N 1
ATOM 759 C CA . SER A 1 99 ? 11.629 -10.344 -0.964 1.00 95.75 99 SER A CA 1
ATOM 760 C C . SER A 1 99 ? 12.858 -10.926 -1.663 1.00 95.75 99 SER A C 1
ATOM 762 O O . SER A 1 99 ? 13.913 -10.295 -1.658 1.00 95.75 99 SER A O 1
ATOM 764 N N . SER A 1 100 ? 12.697 -12.041 -2.381 1.00 97.19 100 SER A N 1
ATOM 765 C CA . SER A 1 100 ? 13.785 -12.671 -3.136 1.00 97.19 100 SER A CA 1
ATOM 766 C C . SER A 1 100 ? 14.366 -11.756 -4.227 1.00 97.19 100 SER A C 1
ATOM 768 O O . SER A 1 100 ? 15.585 -11.654 -4.367 1.00 97.19 100 SER A O 1
ATOM 770 N N . LEU A 1 101 ? 13.525 -11.016 -4.962 1.00 96.94 101 LEU A N 1
ATOM 771 C CA . LEU A 1 101 ? 13.996 -10.030 -5.947 1.00 96.94 101 LEU A CA 1
ATOM 772 C C . LEU A 1 101 ? 14.784 -8.882 -5.296 1.00 96.94 101 LEU A C 1
ATOM 774 O O . LEU A 1 101 ? 15.765 -8.400 -5.870 1.00 96.94 101 LEU A O 1
ATOM 778 N N . ALA A 1 102 ? 14.362 -8.432 -4.113 1.00 96.31 102 ALA A N 1
ATOM 779 C CA . ALA A 1 102 ? 15.050 -7.384 -3.367 1.00 96.31 102 ALA A CA 1
ATOM 780 C C . ALA A 1 102 ? 16.404 -7.874 -2.825 1.00 96.31 102 ALA A C 1
ATOM 782 O O . ALA A 1 102 ? 17.403 -7.159 -2.925 1.00 96.31 102 ALA A O 1
ATOM 783 N N . GLU A 1 103 ? 16.463 -9.109 -2.318 1.00 96.69 103 GLU A N 1
ATOM 784 C CA . GLU A 1 103 ? 17.700 -9.770 -1.878 1.00 96.69 103 GLU A CA 1
ATOM 785 C C . GLU A 1 103 ? 18.693 -9.948 -3.031 1.00 96.69 103 GLU A C 1
ATOM 787 O O . GLU A 1 103 ? 19.880 -9.644 -2.880 1.00 96.69 103 GLU A O 1
ATOM 792 N N . ALA A 1 104 ? 18.194 -10.324 -4.212 1.00 97.06 104 ALA A N 1
ATOM 793 C CA . ALA A 1 104 ? 18.964 -10.383 -5.453 1.00 97.06 104 ALA A CA 1
ATOM 794 C C . ALA A 1 104 ? 19.395 -8.996 -5.977 1.00 97.06 104 ALA A C 1
ATOM 796 O O . ALA A 1 104 ? 20.143 -8.904 -6.950 1.00 97.06 104 ALA A O 1
ATOM 797 N N . GLY A 1 105 ? 18.940 -7.904 -5.354 1.00 97.06 105 GLY A N 1
ATOM 798 C CA . GLY A 1 105 ? 19.275 -6.533 -5.735 1.00 97.06 105 GLY A CA 1
ATOM 799 C C . GLY A 1 105 ? 18.577 -6.036 -7.004 1.00 97.06 105 GLY A C 1
ATOM 800 O O . GLY A 1 105 ? 18.965 -4.988 -7.520 1.00 97.06 105 GLY A O 1
ATOM 801 N N . LEU A 1 106 ? 17.559 -6.752 -7.492 1.00 97.88 106 LEU A N 1
ATOM 802 C CA . LEU A 1 106 ? 16.835 -6.449 -8.734 1.00 97.88 106 LEU A CA 1
ATOM 803 C C . LEU A 1 106 ? 15.740 -5.393 -8.550 1.00 97.88 106 LEU A C 1
ATOM 805 O O . LEU A 1 106 ? 15.347 -4.739 -9.513 1.00 97.88 106 LEU A O 1
ATOM 809 N N . ILE A 1 107 ? 15.264 -5.208 -7.319 1.00 97.44 107 ILE A N 1
ATOM 810 C CA . ILE A 1 107 ? 14.307 -4.162 -6.951 1.00 97.44 107 ILE A CA 1
ATOM 811 C C . ILE A 1 107 ? 14.737 -3.488 -5.646 1.00 97.44 107 ILE A C 1
ATOM 813 O O . ILE A 1 107 ? 15.459 -4.071 -4.836 1.00 97.44 107 ILE A O 1
ATOM 817 N N . ARG A 1 108 ? 14.250 -2.269 -5.411 1.00 95.69 108 ARG A N 1
ATOM 818 C CA . ARG A 1 108 ? 14.333 -1.582 -4.116 1.00 95.69 108 ARG A CA 1
ATOM 819 C C . ARG A 1 108 ? 13.043 -0.822 -3.828 1.00 95.69 108 ARG A C 1
ATOM 821 O O . ARG A 1 108 ? 12.312 -0.485 -4.757 1.00 95.69 108 ARG A O 1
ATOM 828 N N . THR A 1 109 ? 12.785 -0.521 -2.560 1.00 95.19 109 THR A N 1
ATOM 829 C CA . THR A 1 109 ? 11.680 0.365 -2.173 1.00 95.19 109 THR A CA 1
ATOM 830 C C . THR A 1 109 ? 11.904 1.770 -2.727 1.00 95.19 109 THR A C 1
ATOM 832 O O . THR A 1 109 ? 13.042 2.245 -2.756 1.00 95.19 109 THR A O 1
ATOM 835 N N . ASP A 1 110 ? 10.834 2.443 -3.146 1.00 93.25 110 ASP A N 1
ATOM 836 C CA . ASP A 1 110 ? 10.928 3.845 -3.543 1.00 93.25 110 ASP A CA 1
ATOM 837 C C . ASP A 1 110 ? 11.197 4.772 -2.347 1.00 93.25 110 ASP A C 1
ATOM 839 O O . ASP A 1 110 ? 10.885 4.463 -1.192 1.00 93.25 110 ASP A O 1
ATOM 843 N N . GLN A 1 111 ? 11.741 5.953 -2.630 1.00 89.25 111 GLN A N 1
ATOM 844 C CA . GLN A 1 111 ? 12.098 6.948 -1.607 1.00 89.25 111 GLN A CA 1
ATOM 845 C C . GLN A 1 111 ? 10.914 7.477 -0.767 1.00 89.25 111 GLN A C 1
ATOM 847 O O . GLN A 1 111 ? 11.136 8.133 0.254 1.00 89.25 111 GLN A O 1
ATOM 852 N N . TYR A 1 112 ? 9.665 7.223 -1.171 1.00 89.38 112 TYR A N 1
ATOM 853 C CA . TYR A 1 112 ? 8.455 7.641 -0.460 1.00 89.38 112 TYR A CA 1
ATOM 854 C C . TYR A 1 112 ? 7.755 6.490 0.280 1.00 89.38 112 TYR A C 1
ATOM 856 O O . TYR A 1 112 ? 6.753 6.734 0.960 1.00 89.38 112 TYR A O 1
ATOM 864 N N . GLY A 1 113 ? 8.267 5.256 0.185 1.00 89.81 113 GLY A N 1
ATOM 865 C CA . GLY A 1 113 ? 7.702 4.083 0.859 1.00 89.81 113 GLY A CA 1
ATOM 866 C C . GLY A 1 113 ? 6.317 3.689 0.339 1.00 89.81 113 GLY A C 1
ATOM 867 O O . GLY A 1 113 ? 5.464 3.237 1.108 1.00 89.81 113 GLY A O 1
ATOM 868 N N . LEU A 1 114 ? 6.061 3.911 -0.949 1.00 90.88 114 LEU A N 1
ATOM 869 C CA . LEU A 1 114 ? 4.787 3.634 -1.602 1.00 90.88 114 LEU A CA 1
ATOM 870 C C . LEU A 1 114 ? 4.802 2.363 -2.473 1.00 90.88 114 LEU A C 1
ATOM 872 O O . LEU A 1 114 ? 3.740 1.956 -2.942 1.00 90.88 114 LEU A O 1
ATOM 876 N N . GLY A 1 115 ? 5.956 1.731 -2.671 1.00 93.69 115 GLY A N 1
ATOM 877 C CA . GLY A 1 115 ? 6.138 0.521 -3.461 1.00 93.69 115 GLY A CA 1
ATOM 878 C C . GLY A 1 115 ? 7.590 0.336 -3.915 1.00 93.69 115 GLY A C 1
ATOM 879 O O . GLY A 1 115 ? 8.517 0.438 -3.115 1.00 93.69 115 GLY A O 1
ATOM 880 N N . ILE A 1 116 ? 7.776 0.016 -5.194 1.00 96.25 116 ILE A N 1
ATOM 881 C CA . ILE A 1 116 ? 9.060 -0.277 -5.836 1.00 96.25 116 ILE A CA 1
ATOM 882 C C . ILE A 1 116 ? 9.552 0.968 -6.583 1.00 96.25 116 ILE A C 1
ATOM 884 O O . ILE A 1 116 ? 8.807 1.582 -7.352 1.00 96.25 116 ILE A O 1
ATOM 888 N N . GLU A 1 117 ? 10.826 1.315 -6.404 1.00 96.38 117 GLU A N 1
ATOM 889 C CA . GLU A 1 117 ? 11.470 2.368 -7.187 1.00 96.38 117 GLU A CA 1
ATOM 890 C C . GLU A 1 117 ? 11.456 1.979 -8.669 1.00 96.38 117 GLU A C 1
ATOM 892 O O . GLU A 1 117 ? 11.998 0.946 -9.076 1.00 96.38 117 GLU A O 1
ATOM 897 N N . THR A 1 118 ? 10.826 2.827 -9.476 1.00 97.06 118 THR A N 1
ATOM 898 C CA . THR A 1 118 ? 10.545 2.535 -10.879 1.00 97.06 118 THR A CA 1
ATOM 899 C C . THR A 1 118 ? 10.977 3.716 -11.750 1.00 97.06 118 THR A C 1
ATOM 901 O O . THR A 1 118 ? 10.776 4.876 -11.394 1.00 97.06 118 THR A O 1
ATOM 904 N N . SER A 1 119 ? 11.572 3.444 -12.906 1.00 96.56 119 SER A N 1
ATOM 905 C CA . SER A 1 119 ? 11.841 4.468 -13.926 1.00 96.56 119 SER A CA 1
ATOM 906 C C . SER A 1 119 ? 10.554 4.933 -14.630 1.00 96.56 119 SER A C 1
ATOM 908 O O . SER A 1 119 ? 9.493 4.328 -14.479 1.00 96.56 119 SER A O 1
ATOM 910 N N . LEU A 1 120 ? 10.635 6.000 -15.432 1.00 95.38 120 LEU A N 1
ATOM 911 C CA . LEU A 1 120 ? 9.479 6.507 -16.189 1.00 95.38 120 LEU A CA 1
ATOM 912 C C . LEU A 1 120 ? 8.972 5.519 -17.254 1.00 95.38 120 LEU A C 1
ATOM 914 O O . LEU A 1 120 ? 7.782 5.517 -17.553 1.00 95.38 120 LEU A O 1
ATOM 918 N N . ASP A 1 121 ? 9.834 4.615 -17.725 1.00 96.06 121 ASP A N 1
ATOM 919 C CA . ASP A 1 121 ? 9.479 3.536 -18.660 1.00 96.06 121 ASP A CA 1
ATOM 920 C C . ASP A 1 121 ? 8.967 2.283 -17.927 1.00 96.06 121 ASP A C 1
ATOM 922 O O . ASP A 1 121 ? 8.951 1.176 -18.457 1.00 96.06 121 ASP A O 1
ATOM 926 N N . SER A 1 122 ? 8.581 2.433 -16.657 1.00 97.50 122 SER A N 1
ATOM 927 C CA . SER A 1 122 ? 8.085 1.354 -15.798 1.00 97.50 122 SER A CA 1
ATOM 928 C C . SER A 1 122 ? 9.073 0.207 -15.556 1.00 97.50 122 SER A C 1
ATOM 930 O O . SER A 1 122 ? 8.665 -0.880 -15.154 1.00 97.50 122 SER A O 1
ATOM 932 N N . ARG A 1 123 ? 10.377 0.426 -15.759 1.00 98.00 123 ARG A N 1
ATOM 933 C CA . ARG A 1 123 ? 11.416 -0.555 -15.407 1.00 98.00 123 ARG A CA 1
ATOM 934 C C . ARG A 1 123 ? 11.826 -0.440 -13.947 1.00 98.00 123 ARG A C 1
ATOM 936 O O . ARG A 1 123 ? 11.957 0.677 -13.438 1.00 98.00 123 ARG A O 1
ATOM 943 N N . ALA A 1 124 ? 12.076 -1.578 -13.311 1.00 97.94 124 ALA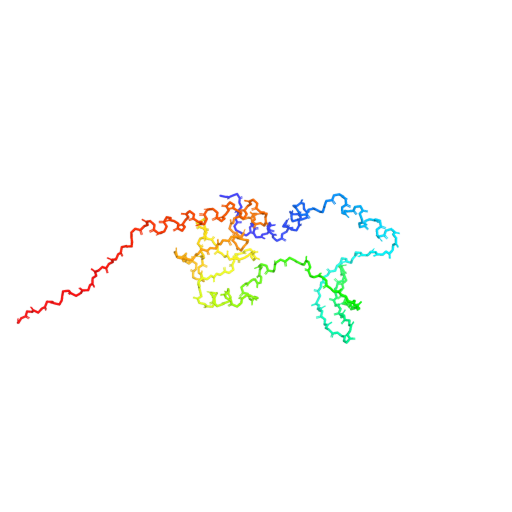 A N 1
ATOM 944 C CA . ALA A 1 124 ? 12.576 -1.649 -11.948 1.00 97.94 124 ALA A CA 1
ATOM 945 C C . ALA A 1 124 ? 13.955 -0.992 -11.815 1.00 97.94 124 ALA A C 1
ATOM 947 O O . ALA A 1 124 ? 14.802 -1.081 -12.711 1.00 97.94 124 ALA A O 1
ATOM 948 N N . VAL A 1 125 ? 14.184 -0.357 -10.669 1.00 98.06 125 VAL A N 1
ATOM 949 C CA . VAL A 1 125 ? 15.495 0.154 -10.275 1.00 98.06 125 VAL A CA 1
ATOM 950 C C . VAL A 1 125 ? 16.084 -0.779 -9.221 1.00 98.06 125 VAL A C 1
ATOM 952 O O . VAL A 1 125 ? 15.480 -1.015 -8.173 1.00 98.06 125 VAL A O 1
ATOM 955 N N . GLY A 1 126 ? 17.268 -1.311 -9.513 1.00 97.25 126 GLY A N 1
ATOM 956 C CA . GLY A 1 126 ? 18.003 -2.196 -8.622 1.00 97.25 126 GLY A CA 1
ATOM 957 C C . GLY A 1 126 ? 18.584 -1.468 -7.411 1.00 97.25 126 GLY A C 1
ATOM 958 O O . GLY A 1 126 ? 18.566 -0.236 -7.303 1.00 97.25 126 GLY A O 1
ATOM 959 N N . ARG A 1 127 ? 19.152 -2.241 -6.482 1.00 96.12 127 ARG A N 1
ATOM 960 C CA . ARG A 1 127 ? 19.741 -1.713 -5.238 1.00 96.12 127 ARG A CA 1
ATOM 961 C C . ARG A 1 127 ? 20.857 -0.694 -5.495 1.00 96.12 127 ARG A C 1
ATOM 963 O O . ARG A 1 127 ? 20.983 0.265 -4.738 1.00 96.12 127 ARG A O 1
ATOM 970 N N . ASP A 1 128 ? 21.619 -0.867 -6.569 1.00 95.75 128 ASP A N 1
ATOM 971 C CA . ASP A 1 128 ? 22.700 0.033 -6.993 1.00 95.75 128 ASP A CA 1
ATOM 972 C C . ASP A 1 128 ? 22.209 1.300 -7.721 1.00 95.75 128 ASP A C 1
ATOM 974 O O . ASP A 1 128 ? 23.013 2.140 -8.120 1.00 95.75 128 ASP A O 1
ATOM 978 N N . GLY A 1 129 ? 20.892 1.463 -7.886 1.00 95.56 129 GLY A N 1
ATOM 979 C CA . GLY A 1 129 ? 20.294 2.582 -8.608 1.00 95.56 129 GLY A CA 1
ATOM 980 C C . GLY A 1 129 ? 20.293 2.424 -10.125 1.00 95.56 129 GLY A C 1
ATOM 981 O O . GLY A 1 129 ? 19.861 3.349 -10.813 1.00 95.56 129 GLY A O 1
ATOM 982 N N . ARG A 1 130 ? 20.737 1.281 -10.660 1.00 97.19 130 ARG A N 1
ATOM 983 C CA . ARG A 1 130 ? 20.673 1.004 -12.095 1.00 97.19 130 ARG A CA 1
ATOM 984 C C . ARG A 1 130 ? 19.304 0.475 -12.490 1.00 97.19 130 ARG A C 1
ATOM 986 O O . ARG A 1 130 ? 18.646 -0.242 -11.741 1.00 97.19 130 ARG A O 1
ATOM 993 N N . ILE A 1 131 ? 18.885 0.826 -13.699 1.00 98.00 131 ILE A N 1
ATOM 994 C CA . ILE A 1 131 ? 17.649 0.319 -14.287 1.00 98.00 131 ILE A CA 1
ATOM 995 C C . ILE A 1 131 ? 17.880 -1.119 -14.759 1.00 98.00 131 ILE A C 1
ATOM 997 O O . ILE A 1 131 ? 18.821 -1.381 -15.511 1.00 98.00 131 ILE A O 1
ATOM 1001 N N . ILE A 1 132 ? 16.999 -2.035 -14.360 1.00 97.31 132 ILE A N 1
ATOM 1002 C CA . ILE A 1 132 ? 16.986 -3.411 -14.859 1.00 97.31 132 ILE A CA 1
ATOM 1003 C C . ILE A 1 132 ? 16.194 -3.434 -16.170 1.00 97.31 132 ILE A C 1
ATOM 1005 O O . ILE A 1 132 ? 14.980 -3.246 -16.183 1.00 97.31 132 ILE A O 1
ATOM 1009 N N . THR A 1 133 ? 16.883 -3.635 -17.293 1.00 93.88 133 THR A N 1
ATOM 1010 C CA . THR A 1 133 ? 16.315 -3.463 -18.645 1.00 93.88 133 THR A CA 1
ATOM 1011 C C . THR A 1 133 ? 15.155 -4.407 -18.962 1.00 93.88 133 THR A C 1
ATOM 1013 O O . THR A 1 133 ? 14.272 -4.041 -19.739 1.00 93.88 133 THR A O 1
ATOM 1016 N N . THR A 1 134 ? 15.150 -5.591 -18.351 1.00 95.06 134 THR A N 1
ATOM 1017 C CA . THR A 1 134 ? 14.201 -6.684 -18.603 1.00 95.06 134 THR A CA 1
ATOM 1018 C C . THR A 1 134 ? 13.139 -6.854 -17.516 1.00 95.06 134 THR A C 1
ATOM 1020 O O . THR A 1 134 ? 12.280 -7.723 -17.648 1.00 95.06 134 THR A O 1
ATOM 1023 N N . LEU A 1 135 ? 13.173 -6.052 -16.444 1.00 97.25 135 LEU A N 1
ATOM 1024 C CA . LEU A 1 135 ? 12.244 -6.174 -15.320 1.00 97.25 135 LEU A CA 1
ATOM 1025 C C . LEU A 1 135 ? 11.326 -4.955 -15.249 1.00 97.25 135 LEU A C 1
ATOM 1027 O O . LEU A 1 135 ? 11.782 -3.834 -15.028 1.00 97.25 135 LEU A O 1
ATOM 1031 N N . PHE A 1 136 ? 10.026 -5.192 -15.394 1.00 98.06 136 PHE A N 1
ATOM 1032 C CA . PHE A 1 136 ? 8.998 -4.155 -15.396 1.00 98.06 136 PHE A CA 1
ATOM 1033 C C . PHE A 1 136 ? 8.143 -4.211 -14.129 1.00 98.06 136 PHE A C 1
ATOM 1035 O O . PHE A 1 136 ? 7.852 -5.287 -13.606 1.00 98.06 136 PHE A O 1
ATOM 1042 N N . VAL A 1 137 ? 7.707 -3.044 -13.658 1.00 97.00 137 VAL A N 1
ATOM 1043 C CA . VAL A 1 137 ? 6.771 -2.881 -12.544 1.00 97.00 137 VAL A CA 1
ATOM 1044 C C . VAL A 1 137 ? 5.457 -2.351 -13.106 1.00 97.00 137 VAL A C 1
ATOM 1046 O O . VAL A 1 137 ? 5.386 -1.221 -13.585 1.00 97.00 137 VAL A O 1
ATOM 1049 N N . ALA A 1 138 ? 4.406 -3.164 -13.032 1.00 95.31 138 ALA A N 1
ATOM 1050 C CA . ALA A 1 138 ? 3.065 -2.803 -13.478 1.00 95.31 138 ALA A CA 1
ATOM 1051 C C . ALA A 1 138 ? 2.113 -2.659 -12.285 1.00 95.31 138 ALA A C 1
ATOM 1053 O O . ALA A 1 138 ? 2.065 -3.518 -11.403 1.00 95.31 138 ALA A O 1
ATOM 1054 N N . GLY A 1 139 ? 1.320 -1.589 -12.279 1.00 92.81 139 GLY A N 1
ATOM 1055 C CA . GLY A 1 139 ? 0.286 -1.359 -11.278 1.00 92.81 139 GLY A CA 1
ATOM 1056 C C . GLY A 1 139 ? 0.784 -0.702 -9.982 1.00 92.81 139 GLY A C 1
ATOM 1057 O O . GLY A 1 139 ? 1.860 -0.101 -9.955 1.00 92.81 139 GLY A O 1
ATOM 1058 N N . PRO A 1 140 ? -0.003 -0.794 -8.890 1.00 93.31 140 PRO A N 1
ATOM 1059 C CA . PRO A 1 140 ? 0.097 0.088 -7.723 1.00 93.31 140 PRO A CA 1
ATOM 1060 C C . PRO A 1 140 ? 1.464 0.187 -7.040 1.00 93.31 140 PRO A C 1
ATOM 1062 O O . PRO A 1 140 ? 1.732 1.183 -6.374 1.00 93.31 140 PRO A O 1
ATOM 1065 N N . LEU A 1 141 ? 2.347 -0.803 -7.197 1.00 95.00 141 LEU A N 1
ATOM 1066 C CA . LEU A 1 141 ? 3.698 -0.737 -6.636 1.00 95.00 141 LEU A CA 1
ATOM 1067 C C . LEU A 1 141 ? 4.601 0.285 -7.350 1.00 95.00 141 LEU A C 1
ATOM 1069 O O . LEU A 1 141 ? 5.592 0.690 -6.763 1.00 95.00 141 LEU A O 1
ATOM 1073 N N . ALA A 1 142 ? 4.258 0.777 -8.544 1.00 95.81 142 ALA A N 1
ATOM 1074 C CA . ALA A 1 142 ? 5.023 1.827 -9.233 1.00 95.81 142 ALA A CA 1
ATOM 1075 C C . ALA A 1 142 ? 4.623 3.262 -8.818 1.00 95.81 142 ALA A C 1
ATOM 1077 O O . ALA A 1 142 ? 5.127 4.254 -9.353 1.00 95.81 142 ALA A O 1
ATOM 1078 N N . ARG A 1 143 ? 3.693 3.409 -7.868 1.00 92.00 143 ARG A N 1
ATOM 1079 C CA . ARG A 1 143 ? 3.080 4.700 -7.511 1.00 92.00 143 ARG A CA 1
ATOM 1080 C C . ARG A 1 143 ? 4.055 5.739 -6.943 1.00 92.00 143 ARG A C 1
ATOM 1082 O O . ARG A 1 143 ? 3.753 6.928 -6.995 1.00 92.00 143 ARG A O 1
ATOM 1089 N N . GLY A 1 144 ? 5.215 5.320 -6.424 1.00 91.62 144 GLY A N 1
ATOM 1090 C CA . GLY A 1 144 ? 6.283 6.243 -6.014 1.00 91.62 144 GLY A CA 1
ATOM 1091 C C . GLY A 1 144 ? 6.764 7.131 -7.168 1.00 91.62 144 GLY A C 1
ATOM 1092 O O . GLY A 1 144 ? 7.104 8.295 -6.962 1.00 91.62 144 GLY A O 1
ATOM 1093 N N . THR A 1 145 ? 6.695 6.607 -8.394 1.00 92.94 145 THR A N 1
ATOM 1094 C CA . THR A 1 145 ? 7.090 7.294 -9.628 1.00 92.94 145 THR A CA 1
ATOM 1095 C C . THR A 1 145 ? 5.910 7.984 -10.304 1.00 92.94 145 THR A C 1
ATOM 1097 O O . THR A 1 145 ? 6.020 9.145 -10.696 1.00 92.94 145 THR A O 1
ATOM 1100 N N . PHE A 1 146 ? 4.776 7.286 -10.434 1.00 92.69 146 PHE A N 1
ATOM 1101 C CA . PHE A 1 146 ? 3.644 7.746 -11.251 1.00 92.69 146 PHE A CA 1
ATOM 1102 C C . PHE A 1 146 ? 2.543 8.487 -10.473 1.00 92.69 146 PHE A C 1
ATOM 1104 O O . PHE A 1 146 ? 1.672 9.099 -11.087 1.00 92.69 146 PHE A O 1
ATOM 1111 N N . GLY A 1 147 ? 2.573 8.482 -9.137 1.00 89.88 147 GLY A N 1
ATOM 1112 C CA . GLY A 1 147 ? 1.562 9.145 -8.312 1.00 89.88 147 GLY A CA 1
ATOM 1113 C C . GLY A 1 147 ? 0.291 8.310 -8.133 1.00 89.88 147 GLY A C 1
ATOM 1114 O O . GLY A 1 147 ? 0.340 7.228 -7.554 1.00 89.88 147 GLY A O 1
ATOM 1115 N N . GLU A 1 148 ? -0.866 8.832 -8.550 1.00 88.56 148 GLU A N 1
ATOM 1116 C CA . GLU A 1 148 ? -2.146 8.117 -8.432 1.00 88.56 148 GLU A CA 1
ATOM 1117 C C . GLU A 1 148 ? -2.163 6.889 -9.351 1.00 88.56 148 GLU A C 1
ATOM 1119 O O . GLU A 1 148 ? -2.099 7.010 -10.573 1.00 88.56 148 GLU A O 1
ATOM 1124 N N . LEU A 1 149 ? -2.243 5.705 -8.743 1.00 91.50 149 LEU A N 1
ATOM 1125 C CA . LEU A 1 149 ? -2.198 4.418 -9.437 1.00 91.50 149 LEU A CA 1
ATOM 1126 C C . LEU A 1 149 ? -3.019 3.346 -8.704 1.00 91.50 149 LEU A C 1
ATOM 1128 O O . LEU A 1 149 ? -2.686 2.164 -8.724 1.00 91.50 149 LEU A O 1
ATOM 1132 N N . MET A 1 150 ? -4.063 3.770 -7.992 1.00 87.12 150 MET A N 1
ATOM 1133 C CA . MET A 1 150 ? -4.950 2.884 -7.235 1.00 87.12 150 MET A CA 1
ATOM 1134 C C . MET A 1 150 ? -6.309 2.715 -7.920 1.00 87.12 150 MET A C 1
ATOM 1136 O O . MET A 1 150 ? -6.980 1.706 -7.712 1.00 87.12 150 MET A O 1
ATOM 1140 N N . GLY A 1 151 ? -6.731 3.694 -8.725 1.00 87.38 151 GLY A N 1
ATOM 1141 C CA . GLY A 1 151 ? -7.968 3.623 -9.496 1.00 87.38 151 GLY A CA 1
ATOM 1142 C C . GLY A 1 151 ? -7.855 2.722 -10.728 1.00 87.38 151 GLY A C 1
ATOM 1143 O O . GLY A 1 151 ? -6.808 2.632 -11.370 1.00 87.38 151 GLY A O 1
ATOM 1144 N N . LEU A 1 152 ? -8.963 2.058 -11.077 1.00 90.00 152 LEU A N 1
ATOM 1145 C CA . LEU A 1 152 ? -9.032 1.169 -12.241 1.00 90.00 152 LEU A CA 1
ATOM 1146 C C . LEU A 1 152 ? -8.597 1.857 -13.554 1.00 90.00 152 LEU A C 1
ATOM 1148 O O . LEU A 1 152 ? -7.809 1.252 -14.282 1.00 90.00 152 LEU A O 1
ATOM 1152 N N . PRO A 1 153 ? -9.031 3.097 -13.873 1.00 90.88 153 PRO A N 1
ATOM 1153 C CA . PRO A 1 153 ? -8.595 3.769 -15.099 1.00 90.88 153 PRO A CA 1
ATOM 1154 C C . PRO A 1 153 ? -7.085 4.025 -15.143 1.00 90.88 153 PRO A C 1
ATOM 1156 O O . PRO A 1 153 ? -6.456 3.880 -16.191 1.00 90.88 153 PRO A O 1
ATOM 1159 N N . GLU A 1 154 ? -6.495 4.420 -14.016 1.00 93.56 154 GLU A N 1
ATOM 1160 C CA . GLU A 1 154 ? -5.066 4.690 -13.894 1.00 93.56 154 GLU A CA 1
ATOM 1161 C C . GLU A 1 154 ? -4.244 3.406 -14.024 1.00 93.56 154 GLU A C 1
ATOM 1163 O O . GLU A 1 154 ? -3.288 3.376 -14.801 1.00 93.56 154 GLU A O 1
ATOM 1168 N N . VAL A 1 155 ? -4.665 2.330 -13.353 1.00 94.12 155 VAL A N 1
ATOM 1169 C CA . VAL A 1 155 ? -4.033 1.006 -13.456 1.00 94.12 155 VAL A C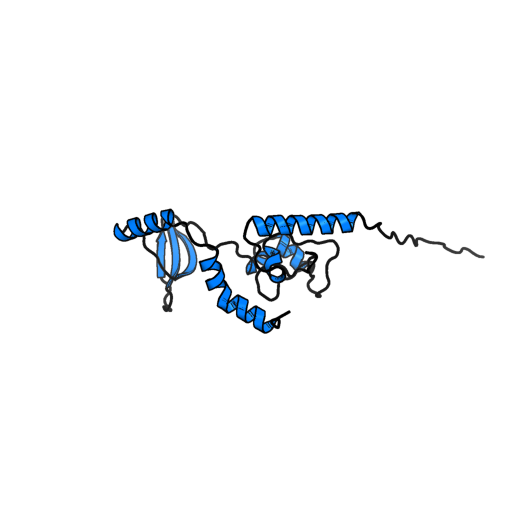A 1
ATOM 1170 C C . VAL A 1 155 ? -4.113 0.466 -14.884 1.00 94.12 155 VAL A C 1
ATOM 1172 O O . VAL A 1 155 ? -3.104 0.003 -15.413 1.00 94.12 155 VAL A O 1
ATOM 1175 N N . ALA A 1 156 ? -5.274 0.563 -15.539 1.00 95.50 156 ALA A N 1
ATOM 1176 C CA . ALA A 1 156 ? -5.449 0.090 -16.912 1.00 95.50 156 ALA A CA 1
ATOM 1177 C C . ALA A 1 156 ? -4.549 0.849 -17.900 1.00 95.50 156 ALA A C 1
ATOM 1179 O O . ALA A 1 156 ? -3.878 0.237 -18.732 1.00 95.50 156 ALA A O 1
ATOM 1180 N N . ARG A 1 157 ? -4.476 2.181 -17.773 1.00 95.06 157 ARG A N 1
ATOM 1181 C CA . ARG A 1 157 ? -3.594 3.010 -18.606 1.00 95.06 157 ARG A CA 1
ATOM 1182 C C . ARG A 1 157 ? -2.124 2.674 -18.379 1.00 95.06 157 ARG A C 1
ATOM 1184 O O . ARG A 1 157 ? -1.367 2.571 -19.337 1.00 95.06 157 ARG A O 1
ATOM 1191 N N . HIS A 1 158 ? -1.715 2.485 -17.126 1.00 97.19 158 HIS A N 1
ATOM 1192 C CA . HIS A 1 158 ? -0.338 2.108 -16.812 1.00 97.19 158 HIS A CA 1
ATOM 1193 C C . HIS A 1 158 ? 0.020 0.733 -17.373 1.00 97.19 158 HIS A C 1
ATOM 1195 O O . HIS A 1 158 ? 1.076 0.591 -17.983 1.00 97.19 158 HIS A O 1
ATOM 1201 N N . ALA A 1 159 ? -0.878 -0.249 -17.260 1.00 97.00 159 ALA A N 1
ATOM 1202 C CA . ALA A 1 159 ? -0.687 -1.567 -17.860 1.00 97.00 159 ALA A CA 1
ATOM 1203 C C . ALA A 1 159 ? -0.493 -1.483 -19.385 1.00 97.00 159 ALA A C 1
ATOM 1205 O O . ALA A 1 159 ? 0.389 -2.149 -19.925 1.00 97.00 159 ALA A O 1
ATOM 1206 N N . GLN A 1 160 ? -1.248 -0.620 -20.075 1.00 97.00 160 GLN A N 1
ATOM 1207 C CA . GLN A 1 160 ? -1.062 -0.368 -21.508 1.00 97.00 160 GLN A CA 1
ATOM 1208 C C . GLN A 1 160 ? 0.318 0.236 -21.821 1.00 97.00 160 GLN A C 1
ATOM 1210 O O . GLN A 1 160 ? 0.977 -0.195 -22.772 1.00 97.00 160 GLN A O 1
ATOM 1215 N N . THR A 1 161 ? 0.781 1.203 -21.021 1.00 96.06 161 THR A N 1
ATOM 1216 C CA . THR A 1 161 ? 2.130 1.775 -21.163 1.00 96.06 161 THR A CA 1
ATOM 1217 C C . THR A 1 161 ? 3.202 0.701 -20.992 1.00 96.06 161 THR A C 1
ATOM 1219 O O . THR A 1 161 ? 4.083 0.583 -21.839 1.00 96.06 161 THR A O 1
ATOM 1222 N N . VAL A 1 162 ? 3.100 -0.129 -19.950 1.00 97.88 162 VAL A N 1
ATOM 1223 C CA . VAL A 1 162 ? 4.048 -1.226 -19.698 1.00 97.88 162 VAL A CA 1
ATOM 1224 C C . VAL A 1 162 ? 4.066 -2.217 -20.862 1.00 97.88 162 VAL A C 1
ATOM 1226 O O . VAL A 1 162 ? 5.137 -2.584 -21.335 1.00 97.88 162 VAL A O 1
ATOM 1229 N N . ALA A 1 163 ? 2.897 -2.618 -21.366 1.00 97.75 163 ALA A N 1
ATOM 1230 C CA . ALA A 1 163 ? 2.805 -3.524 -22.509 1.00 97.75 163 ALA A CA 1
ATOM 1231 C C . ALA A 1 16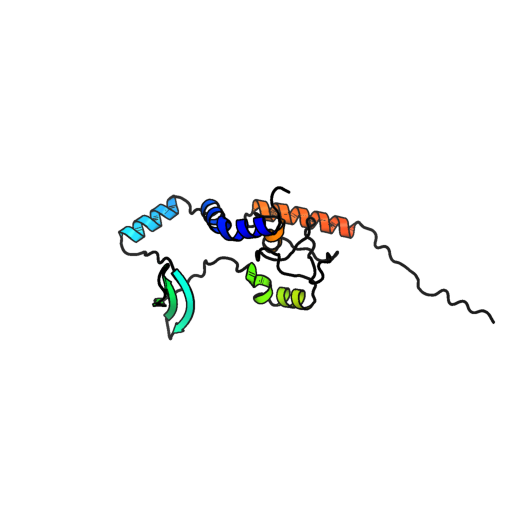3 ? 3.476 -2.942 -23.766 1.00 97.75 163 ALA A C 1
ATOM 1233 O O . ALA A 1 163 ? 4.151 -3.664 -24.496 1.00 97.75 163 ALA A O 1
ATOM 1234 N N . THR A 1 164 ? 3.343 -1.631 -23.988 1.00 97.06 164 THR A N 1
ATOM 1235 C CA . THR A 1 164 ? 4.002 -0.931 -25.101 1.00 97.06 164 THR A CA 1
ATOM 1236 C C . THR A 1 164 ? 5.527 -0.953 -24.958 1.00 97.06 164 THR A C 1
ATOM 1238 O O . THR A 1 164 ? 6.229 -1.212 -25.934 1.00 97.06 164 THR A O 1
ATOM 1241 N N . GLU A 1 165 ? 6.052 -0.731 -23.751 1.00 96.69 165 GLU A N 1
ATOM 1242 C CA . GLU A 1 165 ? 7.497 -0.805 -23.490 1.00 96.69 165 GLU A CA 1
ATOM 1243 C C . GLU A 1 165 ? 8.053 -2.222 -23.656 1.00 96.69 165 GLU A C 1
ATOM 1245 O O . GLU A 1 165 ? 9.146 -2.407 -24.194 1.00 96.69 165 GLU A O 1
ATOM 1250 N N . ILE A 1 166 ? 7.285 -3.235 -23.250 1.00 96.69 166 ILE A N 1
ATOM 1251 C CA . ILE A 1 166 ? 7.645 -4.638 -23.468 1.00 96.69 166 ILE A CA 1
ATOM 1252 C C . ILE A 1 166 ? 7.675 -4.953 -24.968 1.00 96.69 166 ILE A C 1
ATOM 1254 O O . ILE A 1 166 ? 8.645 -5.545 -25.431 1.00 96.69 166 ILE A O 1
ATOM 1258 N N . ALA A 1 167 ? 6.670 -4.527 -25.740 1.00 96.50 167 ALA A N 1
ATOM 1259 C CA . ALA A 1 167 ? 6.654 -4.731 -27.190 1.00 96.50 167 ALA A CA 1
ATOM 1260 C C . ALA A 1 167 ? 7.890 -4.106 -27.863 1.00 96.50 167 ALA A C 1
ATOM 1262 O O . ALA A 1 167 ? 8.597 -4.785 -28.601 1.00 96.50 167 ALA A O 1
ATOM 1263 N N . ARG A 1 168 ? 8.238 -2.862 -27.504 1.00 94.62 168 ARG A N 1
ATOM 1264 C CA . ARG A 1 168 ? 9.456 -2.190 -28.000 1.00 94.62 168 ARG A CA 1
ATOM 1265 C C . ARG A 1 168 ? 10.740 -2.944 -27.660 1.00 94.62 168 ARG A C 1
ATOM 1267 O O . ARG A 1 168 ? 11.658 -2.996 -28.477 1.00 94.62 168 ARG A O 1
ATOM 1274 N N . LEU A 1 169 ? 10.824 -3.506 -26.453 1.00 94.06 169 LEU A N 1
ATOM 1275 C CA . LEU A 1 169 ? 11.972 -4.314 -26.044 1.00 94.06 169 LEU A CA 1
ATOM 1276 C C . LEU A 1 169 ? 12.110 -5.570 -26.916 1.00 94.06 169 LEU A C 1
ATOM 1278 O O . LEU A 1 169 ? 13.228 -5.930 -27.269 1.00 94.06 169 LEU A O 1
ATOM 1282 N N . LEU A 1 170 ? 10.993 -6.212 -27.267 1.00 93.19 170 LEU A N 1
ATOM 1283 C CA . LEU A 1 170 ? 10.969 -7.409 -28.113 1.00 93.19 170 LEU A CA 1
ATOM 1284 C C . LEU A 1 170 ? 11.270 -7.101 -29.587 1.00 93.19 170 LEU A C 1
ATOM 1286 O O . LEU A 1 170 ? 11.914 -7.910 -30.251 1.00 93.19 170 LEU A O 1
ATOM 1290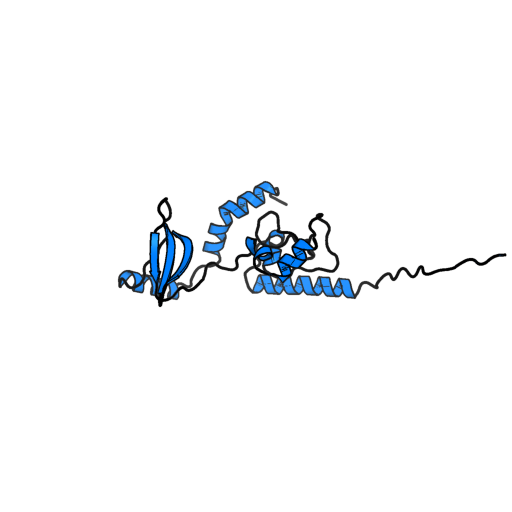 N N . ASP A 1 171 ? 10.857 -5.931 -30.076 1.00 91.19 171 ASP A N 1
ATOM 1291 C CA . ASP A 1 171 ? 11.121 -5.476 -31.449 1.00 91.19 171 ASP A CA 1
ATOM 1292 C C . ASP A 1 171 ? 12.570 -5.007 -31.659 1.00 91.19 171 ASP A C 1
ATOM 1294 O O . ASP A 1 171 ? 13.019 -4.832 -32.793 1.00 91.19 171 ASP A O 1
ATOM 1298 N N . THR A 1 172 ? 13.325 -4.795 -30.577 1.00 78.25 172 THR A N 1
ATOM 1299 C CA . THR A 1 172 ? 14.744 -4.448 -30.666 1.00 78.25 172 THR A CA 1
ATOM 1300 C C . THR A 1 172 ? 15.535 -5.714 -31.012 1.00 78.25 172 THR A C 1
ATOM 1302 O O . THR A 1 172 ? 15.606 -6.619 -30.177 1.00 78.25 172 THR A O 1
ATOM 1305 N N . PRO A 1 173 ? 16.153 -5.823 -32.207 1.00 62.53 173 PRO A N 1
ATOM 1306 C CA . PRO A 1 173 ? 16.924 -7.006 -32.559 1.00 62.53 173 PRO A CA 1
ATOM 1307 C C . PRO A 1 173 ? 18.038 -7.198 -31.532 1.00 62.53 173 PRO A C 1
ATOM 1309 O O . PRO A 1 173 ? 18.820 -6.282 -31.268 1.00 62.53 173 PRO A O 1
ATOM 1312 N N . ALA A 1 174 ? 18.099 -8.389 -30.933 1.00 60.97 174 ALA A N 1
ATOM 1313 C CA . ALA A 1 174 ? 19.175 -8.747 -30.028 1.00 60.97 174 ALA A CA 1
ATOM 1314 C C . ALA A 1 174 ? 20.501 -8.575 -30.777 1.00 60.97 174 ALA A C 1
ATOM 1316 O O . ALA A 1 174 ? 20.783 -9.316 -31.720 1.00 60.97 174 ALA A O 1
ATOM 1317 N N . THR A 1 175 ? 21.323 -7.605 -30.374 1.00 48.31 175 THR A N 1
ATOM 1318 C CA . THR A 1 175 ? 22.712 -7.534 -30.824 1.00 48.31 175 THR A CA 1
ATOM 1319 C C . THR A 1 175 ? 23.437 -8.729 -30.217 1.00 48.31 175 THR A C 1
ATOM 1321 O O . THR A 1 175 ? 24.030 -8.651 -29.142 1.00 48.31 175 THR A O 1
ATOM 1324 N N . ILE A 1 176 ? 23.336 -9.878 -30.880 1.00 47.28 176 ILE A N 1
ATOM 1325 C CA . ILE A 1 176 ? 24.158 -11.042 -30.594 1.00 47.28 176 ILE A CA 1
ATOM 1326 C C . ILE A 1 176 ? 25.575 -10.639 -31.003 1.00 47.28 176 ILE A C 1
ATOM 1328 O O . ILE A 1 176 ? 25.935 -10.691 -32.178 1.00 47.28 176 ILE A O 1
ATOM 1332 N N . SER A 1 177 ? 26.387 -10.214 -30.035 1.00 44.00 177 SER A N 1
ATOM 1333 C CA . SER A 1 177 ? 27.840 -10.181 -30.198 1.00 44.00 177 SER A CA 1
ATOM 1334 C C . SER A 1 177 ? 28.334 -11.620 -30.321 1.00 44.00 177 SER A C 1
ATOM 1336 O O . SER A 1 177 ? 28.734 -12.252 -29.346 1.00 44.00 177 SER A O 1
ATOM 1338 N N . ALA A 1 178 ? 28.288 -12.153 -31.540 1.00 44.84 178 ALA A N 1
ATOM 1339 C CA . ALA A 1 178 ? 29.044 -13.330 -31.917 1.00 44.84 178 ALA A CA 1
ATOM 1340 C C . ALA A 1 178 ? 30.522 -12.930 -31.989 1.00 44.84 178 ALA A C 1
ATOM 1342 O O . ALA A 1 178 ? 30.997 -12.442 -33.009 1.00 44.84 178 ALA A O 1
ATOM 1343 N N . ASN A 1 179 ? 31.254 -13.126 -30.896 1.00 42.88 179 ASN A N 1
ATOM 1344 C CA . ASN A 1 179 ? 32.709 -13.192 -30.946 1.00 42.88 179 ASN A CA 1
ATOM 1345 C C . ASN A 1 179 ? 33.167 -14.468 -30.239 1.00 42.88 179 ASN A C 1
ATOM 1347 O O . ASN A 1 179 ? 33.687 -14.454 -29.127 1.00 42.88 179 ASN A O 1
ATOM 1351 N N . ALA A 1 180 ? 32.929 -15.595 -30.913 1.00 41.28 180 ALA A N 1
ATOM 1352 C CA . ALA A 1 180 ? 33.578 -16.860 -30.621 1.00 41.28 180 ALA A CA 1
ATOM 1353 C C . ALA A 1 180 ? 34.665 -17.105 -31.678 1.00 41.28 180 ALA A C 1
ATOM 1355 O O . ALA A 1 180 ? 34.378 -17.323 -32.851 1.00 41.28 180 ALA A O 1
ATOM 1356 N N . ALA A 1 181 ? 35.912 -17.032 -31.212 1.00 45.34 181 ALA A N 1
ATOM 1357 C CA . ALA A 1 181 ? 37.075 -17.770 -31.691 1.00 45.34 181 ALA A CA 1
ATOM 1358 C C . ALA A 1 181 ? 37.360 -17.788 -33.209 1.00 45.34 181 ALA A C 1
ATOM 1360 O O . ALA A 1 181 ? 37.056 -18.750 -33.910 1.00 45.34 181 ALA A O 1
ATOM 1361 N N . ARG A 1 182 ? 38.157 -16.820 -33.681 1.00 39.75 182 ARG A N 1
ATOM 1362 C CA . ARG A 1 182 ? 39.237 -17.159 -34.622 1.00 39.75 182 ARG A CA 1
ATOM 1363 C C . ARG A 1 182 ? 40.499 -17.410 -33.807 1.00 39.75 182 ARG A C 1
ATOM 1365 O O . ARG A 1 182 ? 41.241 -16.483 -33.507 1.00 39.75 182 ARG A O 1
ATOM 1372 N N . GLY A 1 183 ? 40.705 -18.665 -33.414 1.00 38.78 183 GLY A N 1
ATOM 1373 C CA . GLY A 1 183 ? 42.027 -19.135 -33.022 1.00 38.78 183 GLY A CA 1
ATOM 1374 C C . GLY A 1 183 ? 42.917 -19.117 -34.261 1.00 38.78 183 GLY A C 1
ATOM 1375 O O . GLY A 1 183 ? 42.714 -19.907 -35.180 1.00 38.78 183 GLY A O 1
ATOM 1376 N N . SER A 1 184 ? 43.859 -18.181 -34.315 1.00 38.47 184 SER A N 1
ATOM 1377 C CA . SER A 1 184 ? 44.960 -18.213 -35.270 1.00 38.47 184 SER A CA 1
ATOM 1378 C C . SER A 1 184 ? 45.911 -19.337 -34.866 1.00 38.47 184 SER A C 1
ATOM 1380 O O . SER A 1 184 ? 46.677 -19.200 -33.914 1.00 38.47 184 SER A O 1
ATOM 1382 N N . VAL A 1 185 ? 45.840 -20.453 -35.586 1.00 44.44 185 VAL A N 1
ATOM 1383 C CA . VAL A 1 185 ? 46.945 -21.404 -35.686 1.00 44.44 185 VAL A CA 1
ATOM 1384 C C . VAL A 1 185 ? 47.876 -20.866 -36.766 1.00 44.44 185 VAL A C 1
ATOM 1386 O O . VAL A 1 185 ? 47.491 -20.809 -37.931 1.00 44.44 185 VAL A O 1
ATOM 1389 N N . THR A 1 186 ? 49.089 -20.483 -36.387 1.00 47.50 186 THR A N 1
ATOM 1390 C CA . THR A 1 186 ? 50.228 -20.407 -37.307 1.00 47.50 186 THR A CA 1
ATOM 1391 C C . THR A 1 186 ? 51.450 -20.976 -36.607 1.00 47.50 186 THR A C 1
ATOM 1393 O O . THR A 1 186 ? 51.692 -20.663 -35.440 1.00 47.50 186 THR A O 1
ATOM 1396 N N . SER A 1 187 ? 52.112 -21.863 -37.351 1.00 45.69 187 SER A N 1
ATOM 1397 C CA . SER A 1 187 ? 53.350 -22.588 -37.066 1.00 45.69 187 SER A CA 1
ATOM 1398 C C . SER A 1 187 ? 54.530 -21.713 -36.673 1.00 45.69 187 SER A C 1
ATOM 1400 O O . SER A 1 187 ? 54.545 -20.525 -37.060 1.00 45.69 187 SER A O 1
#

Foldseek 3Di:
DPDDPVVVLVCCVPCVVVVCCVVDDDDPVVVVVQVVCVVVVNDDDFQWAWDDWDDDDQWIWTWTAGPPGPDIDIDIGNDDDDPVDDQQLCCCVPDPVSVVCLVVQLWDQAPNSFATDADPLQFGQGNVRDTDLQHGDAARRNCSPVPDGPDPVNRVVRVVSNVVSVVVVVPPPPPPPPDDDPPDDDD